Protein AF-A0A382DKL4-F1 (afdb_monomer_lite)

Foldseek 3Di:
DDPPPPPPPDDPPPPPPVVVVVVVVVVVVVVVVCVVCVVVLVVCLDPVNLVVLVVLLVVLVVVLVVLVVVLVVCVVVVPVVVNVVSVVVSVVSVVVSVVSVVSSVSSVVVNVVVPDDPVVVVLVVLLVVQLVVQLVVQLVVQLVVVVVCVVVCVCCVPPVDDDDPVNSNVVSVVVSVVCSSVCCVPPQVPDVNSCVSVDHDDPPPPD

pLDDT: mean 78.01, std 14.42, range [35.06, 93.88]

Organism: NCBI:txid408172

InterPro domains:
  IPR002656 Acyltransferase 3 domain [PF01757] (19-183)
  IPR050623 Periplasmic Glucan Succinylation Acyltransferase [PTHR36927] (21-204)

Sequence (207 aa):
MLILRAGDEAKPIWPVNIPDLMYAALFFFYGFGLWKKQDLITLITHSGSLVLLWIFSAIAYLGHLILSGISDSLKAAGNTGQFEFFNLLNNLFYGFSAALLSIALLGTFEAIMTGSNSRWQRWLADSSYWIYIMHLPVVAFFTFWLAHADRSGFLLTHTGLNWTAESKFLVSCSLTITLGLLSYRYFVRYTPIGTLLNGKREKHNDS

Structure (mmCIF, N/CA/C/O backbone):
data_AF-A0A382DKL4-F1
#
_entry.id   AF-A0A382DKL4-F1
#
loop_
_atom_site.group_PDB
_atom_site.id
_atom_site.type_symbol
_atom_site.label_atom_id
_atom_site.label_alt_id
_atom_site.label_comp_id
_atom_site.label_asym_id
_atom_site.label_entity_id
_atom_site.label_seq_id
_atom_site.pdbx_PDB_ins_code
_atom_site.Cartn_x
_atom_site.Cartn_y
_atom_site.Cartn_z
_atom_site.occupancy
_atom_site.B_iso_or_equiv
_atom_site.auth_seq_id
_atom_site.auth_comp_id
_atom_site.auth_asym_id
_atom_site.auth_atom_id
_atom_site.pdbx_PDB_model_num
ATOM 1 N N . MET A 1 1 ? 5.124 -34.156 -18.296 1.00 35.06 1 MET A N 1
ATOM 2 C CA . MET A 1 1 ? 6.348 -33.747 -17.576 1.00 35.06 1 MET A CA 1
ATOM 3 C C . MET A 1 1 ? 6.157 -32.298 -17.136 1.00 35.06 1 MET A C 1
ATOM 5 O O . MET A 1 1 ? 6.473 -31.380 -17.878 1.00 35.06 1 MET A O 1
ATOM 9 N N . LEU A 1 2 ? 5.480 -32.101 -16.000 1.00 37.84 2 LEU A N 1
ATOM 10 C CA . LEU A 1 2 ? 5.195 -30.789 -15.409 1.00 37.84 2 LEU A CA 1
ATOM 11 C C . LEU A 1 2 ? 6.463 -30.319 -14.694 1.00 37.84 2 LEU A C 1
ATOM 13 O O . LEU A 1 2 ? 6.734 -30.728 -13.569 1.00 37.84 2 LEU A O 1
ATOM 17 N N . ILE A 1 3 ? 7.269 -29.512 -15.379 1.00 37.88 3 ILE A N 1
ATOM 18 C CA . ILE A 1 3 ? 8.391 -28.811 -14.758 1.00 37.88 3 ILE A CA 1
ATOM 19 C C . ILE A 1 3 ? 7.775 -27.708 -13.893 1.00 37.88 3 ILE A C 1
ATOM 21 O O . ILE A 1 3 ? 7.399 -26.646 -14.389 1.00 37.88 3 ILE A O 1
ATOM 25 N N . LEU A 1 4 ? 7.606 -27.997 -12.601 1.00 44.19 4 LEU A N 1
ATOM 26 C CA . LEU A 1 4 ? 7.333 -27.001 -11.570 1.00 44.19 4 LEU A CA 1
ATOM 27 C C . LEU A 1 4 ? 8.544 -26.065 -11.490 1.00 44.19 4 LEU A C 1
ATOM 29 O O . LEU A 1 4 ? 9.498 -26.307 -10.756 1.00 44.19 4 LEU A O 1
ATOM 33 N N . ARG A 1 5 ? 8.497 -24.987 -12.271 1.00 42.59 5 ARG A N 1
ATOM 34 C CA . ARG A 1 5 ? 9.411 -23.838 -12.233 1.00 42.59 5 ARG A CA 1
ATOM 35 C C . ARG A 1 5 ? 9.148 -22.991 -10.977 1.00 42.59 5 ARG A C 1
ATOM 37 O O . ARG A 1 5 ? 8.813 -21.822 -11.072 1.00 42.59 5 ARG A O 1
ATOM 44 N N . ALA A 1 6 ? 9.193 -23.628 -9.811 1.00 45.84 6 ALA A N 1
ATOM 45 C CA . ALA A 1 6 ? 8.975 -23.007 -8.502 1.00 45.84 6 ALA A CA 1
ATOM 46 C C . ALA A 1 6 ? 10.094 -23.343 -7.498 1.00 45.84 6 ALA A C 1
ATOM 48 O O . ALA A 1 6 ? 10.066 -22.858 -6.372 1.00 45.84 6 ALA A O 1
ATOM 49 N N . GLY A 1 7 ? 11.074 -24.167 -7.892 1.00 43.78 7 GLY A N 1
ATOM 50 C CA . GLY A 1 7 ? 12.178 -24.579 -7.019 1.00 43.78 7 GLY A CA 1
ATOM 51 C C . GLY A 1 7 ? 13.162 -23.458 -6.675 1.00 43.78 7 GLY A C 1
ATOM 52 O O . GLY A 1 7 ? 13.799 -23.528 -5.630 1.00 43.78 7 GLY A O 1
ATOM 53 N N . ASP A 1 8 ? 13.236 -22.412 -7.503 1.00 46.56 8 ASP A N 1
ATOM 54 C CA . ASP A 1 8 ? 14.333 -21.434 -7.440 1.00 46.56 8 ASP A CA 1
ATOM 55 C C . ASP A 1 8 ? 13.936 -20.102 -6.772 1.00 46.56 8 ASP A C 1
ATOM 57 O O . ASP A 1 8 ? 14.796 -19.270 -6.494 1.00 46.56 8 ASP A O 1
ATOM 61 N N . GLU A 1 9 ? 12.644 -19.886 -6.489 1.00 53.84 9 GLU A N 1
ATOM 62 C CA . GLU A 1 9 ? 12.142 -18.632 -5.891 1.00 53.84 9 GLU A CA 1
ATOM 63 C C . GLU A 1 9 ? 11.813 -18.757 -4.396 1.00 53.84 9 GLU A C 1
ATOM 65 O O . GLU A 1 9 ? 11.735 -17.757 -3.677 1.00 53.84 9 GLU A O 1
ATOM 70 N N . ALA A 1 10 ? 11.655 -19.982 -3.891 1.00 52.28 10 ALA A N 1
ATOM 71 C CA . ALA A 1 10 ? 11.400 -20.221 -2.479 1.00 52.28 10 ALA A CA 1
ATOM 72 C C . ALA A 1 10 ? 12.728 -20.238 -1.714 1.00 52.28 10 ALA A C 1
ATOM 74 O O . ALA A 1 10 ? 13.434 -21.247 -1.690 1.00 52.28 10 ALA A O 1
ATOM 75 N N . LYS A 1 11 ? 13.075 -19.114 -1.069 1.00 60.53 11 LYS A N 1
ATOM 76 C CA . LYS A 1 11 ? 14.192 -19.080 -0.114 1.00 60.53 11 LYS A CA 1
ATOM 77 C C . LYS A 1 11 ? 14.013 -20.223 0.897 1.00 60.53 11 LYS A C 1
ATOM 79 O O . LYS A 1 11 ? 12.937 -20.330 1.491 1.00 60.53 11 LYS A O 1
ATOM 84 N N . PRO A 1 12 ? 15.032 -21.075 1.103 1.00 64.19 12 PRO A N 1
ATOM 85 C CA . PRO A 1 12 ? 14.926 -22.171 2.046 1.00 64.19 12 PRO A CA 1
ATOM 86 C C . PRO A 1 12 ? 14.663 -21.600 3.443 1.00 64.19 12 PRO A C 1
ATOM 88 O O . PRO A 1 12 ? 15.382 -20.722 3.914 1.00 64.19 12 PRO A O 1
ATOM 91 N N . ILE A 1 13 ? 13.611 -22.098 4.098 1.00 64.50 13 ILE A N 1
ATOM 92 C CA . ILE A 1 13 ? 13.204 -21.687 5.457 1.00 64.50 13 ILE A CA 1
ATOM 93 C C . ILE A 1 13 ? 14.302 -22.067 6.475 1.00 64.50 13 ILE A C 1
ATOM 95 O O . ILE A 1 13 ? 14.394 -21.504 7.564 1.00 64.50 13 ILE A O 1
ATOM 99 N N . TRP A 1 14 ? 15.159 -23.023 6.100 1.00 57.00 14 TRP A N 1
ATOM 100 C CA . TRP A 1 14 ? 16.273 -23.526 6.886 1.00 57.00 14 TRP A CA 1
ATOM 101 C C . TRP A 1 14 ? 17.537 -23.675 6.021 1.00 57.00 14 TRP A C 1
ATOM 103 O O . TRP A 1 14 ? 17.447 -24.286 4.954 1.00 57.00 14 TRP A O 1
ATOM 113 N N . PRO A 1 15 ? 18.719 -23.203 6.462 1.00 73.38 15 PRO A N 1
ATOM 114 C CA . PRO A 1 15 ? 19.010 -22.576 7.756 1.00 73.38 15 PRO A CA 1
ATOM 115 C C . PRO A 1 15 ? 18.407 -21.170 7.896 1.00 73.38 15 PRO A C 1
ATOM 117 O O . PRO A 1 15 ? 18.174 -20.492 6.899 1.00 73.38 15 PRO A O 1
ATOM 120 N N . VAL A 1 16 ? 18.155 -20.744 9.143 1.00 73.00 16 VAL A N 1
ATOM 121 C CA . VAL A 1 16 ? 17.588 -19.419 9.459 1.00 73.00 16 VAL A CA 1
ATOM 122 C C . VAL A 1 16 ? 18.386 -18.335 8.745 1.00 73.00 16 VAL A C 1
ATOM 124 O O . VAL A 1 16 ? 19.578 -18.147 8.997 1.00 73.00 16 VAL A O 1
ATOM 127 N N . ASN A 1 17 ? 17.714 -17.610 7.858 1.00 81.00 17 ASN A N 1
ATOM 128 C CA . ASN A 1 17 ? 18.320 -16.519 7.121 1.00 81.00 17 ASN A CA 1
ATOM 129 C C . ASN A 1 17 ? 18.499 -15.327 8.070 1.00 81.00 17 ASN A C 1
ATOM 131 O O . ASN A 1 17 ? 17.553 -14.590 8.340 1.00 81.00 17 ASN A O 1
ATOM 135 N N . ILE A 1 18 ? 19.709 -15.166 8.612 1.00 85.62 18 ILE A N 1
ATOM 136 C CA . ILE A 1 18 ? 20.039 -14.108 9.581 1.00 85.62 18 ILE A CA 1
ATOM 137 C C . ILE A 1 18 ? 19.590 -12.714 9.091 1.00 85.62 18 ILE A C 1
ATOM 139 O O . ILE A 1 18 ? 18.949 -12.014 9.873 1.00 85.62 18 ILE A O 1
ATOM 143 N N . PRO A 1 19 ? 19.819 -12.315 7.821 1.00 83.88 19 PRO A N 1
ATOM 144 C CA . PRO A 1 19 ? 19.275 -11.075 7.264 1.00 83.88 19 PRO A CA 1
ATOM 145 C C . PRO A 1 19 ? 17.762 -10.888 7.431 1.00 83.88 19 PRO A C 1
ATOM 147 O O . PRO A 1 19 ? 17.318 -9.787 7.740 1.00 83.88 19 PRO A O 1
ATOM 150 N N . ASP A 1 20 ? 16.974 -11.947 7.243 1.00 81.44 20 ASP A N 1
ATOM 151 C CA . ASP A 1 20 ? 15.511 -11.882 7.325 1.00 81.44 20 ASP A CA 1
ATOM 152 C C . ASP A 1 20 ? 15.045 -11.741 8.780 1.00 81.44 20 ASP A C 1
ATOM 154 O O . ASP A 1 20 ? 14.192 -10.916 9.104 1.00 81.44 20 ASP A O 1
ATOM 158 N N . LEU A 1 21 ? 15.704 -12.462 9.693 1.00 86.06 21 LEU A N 1
ATOM 159 C CA . LEU A 1 21 ? 15.491 -12.305 11.130 1.00 86.06 21 LEU A CA 1
ATOM 160 C C . LEU A 1 21 ? 15.837 -10.883 11.595 1.00 86.06 21 LEU A C 1
ATOM 162 O O . LEU A 1 21 ? 15.084 -10.279 12.356 1.00 86.06 21 LEU A O 1
ATOM 166 N N . MET A 1 22 ? 16.966 -10.336 11.135 1.00 86.94 22 MET A N 1
ATOM 167 C CA . MET A 1 22 ? 17.378 -8.968 11.455 1.00 86.94 22 MET A CA 1
ATOM 168 C C . MET A 1 22 ? 16.388 -7.941 10.906 1.00 86.94 22 MET A C 1
ATOM 170 O O . MET A 1 22 ? 16.038 -6.995 11.612 1.00 86.94 22 MET A O 1
ATOM 174 N N . TYR A 1 23 ? 15.903 -8.145 9.679 1.00 82.56 23 TYR A N 1
ATOM 175 C CA . TYR A 1 23 ? 14.862 -7.319 9.078 1.00 82.56 23 TYR A CA 1
ATOM 176 C C . TYR A 1 23 ? 13.589 -7.338 9.934 1.00 82.56 23 TYR A C 1
ATOM 178 O O . TYR A 1 23 ? 13.134 -6.281 10.364 1.00 82.56 23 TYR A O 1
ATOM 186 N N . ALA A 1 24 ? 13.070 -8.518 10.287 1.00 84.69 24 ALA A N 1
ATOM 187 C CA . ALA A 1 24 ? 11.890 -8.649 11.143 1.00 84.69 24 ALA A CA 1
ATOM 188 C C . ALA A 1 24 ? 12.091 -8.028 12.540 1.00 84.69 24 ALA A C 1
ATOM 190 O O . ALA A 1 24 ? 11.201 -7.346 13.058 1.00 84.69 24 ALA A O 1
ATOM 191 N N . ALA A 1 25 ? 13.273 -8.207 13.138 1.00 89.12 25 ALA A N 1
ATOM 192 C CA . ALA A 1 25 ? 13.616 -7.624 14.431 1.00 89.12 25 ALA A CA 1
ATOM 193 C C . ALA A 1 25 ? 13.588 -6.087 14.397 1.00 89.12 25 ALA A C 1
ATOM 195 O O . ALA A 1 25 ? 13.080 -5.473 15.335 1.00 89.12 25 ALA A O 1
ATOM 196 N N . LEU A 1 26 ? 14.067 -5.457 13.316 1.00 88.56 26 LEU A N 1
ATOM 197 C CA . LEU A 1 26 ? 14.011 -4.000 13.154 1.00 88.56 26 LEU A CA 1
ATOM 198 C C . LEU A 1 26 ? 12.571 -3.473 13.216 1.00 88.56 26 LEU A C 1
ATOM 200 O O . LEU A 1 26 ? 12.313 -2.525 13.960 1.00 88.56 26 LEU A O 1
ATOM 204 N N . PHE A 1 27 ? 11.622 -4.104 12.513 1.00 84.94 27 PHE A N 1
ATOM 205 C CA . PHE A 1 27 ? 10.207 -3.703 12.585 1.00 84.94 27 PHE A CA 1
ATOM 206 C C . PHE A 1 27 ? 9.621 -3.902 13.977 1.00 84.94 27 PHE A C 1
ATOM 208 O O . PHE A 1 27 ? 8.887 -3.040 14.462 1.00 84.94 27 PHE A O 1
ATOM 215 N N . PHE A 1 28 ? 9.963 -5.009 14.638 1.00 88.31 28 PHE A N 1
ATOM 216 C CA . PHE A 1 28 ? 9.494 -5.282 15.991 1.00 88.31 28 PHE A CA 1
ATOM 217 C C . PHE A 1 28 ? 9.970 -4.214 16.984 1.00 88.31 28 PHE A C 1
ATOM 219 O O . PHE A 1 28 ? 9.162 -3.655 17.727 1.00 88.31 28 PHE A O 1
ATOM 226 N N . PHE A 1 29 ? 11.263 -3.877 16.975 1.00 91.25 29 PHE A N 1
ATOM 227 C CA . PHE A 1 29 ? 11.808 -2.843 17.856 1.00 91.25 29 PHE A CA 1
ATOM 228 C C . PHE A 1 29 ? 11.272 -1.454 17.529 1.00 91.25 29 PHE A C 1
ATOM 230 O O . PHE A 1 29 ? 10.996 -0.682 18.448 1.00 91.25 29 PHE A O 1
ATOM 237 N N . TYR A 1 30 ? 11.086 -1.148 16.244 1.00 87.88 30 TYR A N 1
ATOM 238 C CA . TYR A 1 30 ? 10.459 0.095 15.815 1.00 87.88 30 TYR A CA 1
ATOM 239 C C . TYR A 1 30 ? 9.038 0.223 16.383 1.00 87.88 30 TYR A C 1
ATOM 241 O O . TYR A 1 30 ? 8.726 1.212 17.049 1.00 87.88 30 TYR A O 1
ATOM 249 N N . GLY A 1 31 ? 8.209 -0.813 16.221 1.00 85.81 31 GLY A N 1
ATOM 250 C CA . GLY A 1 31 ? 6.854 -0.852 16.771 1.00 85.81 31 GLY A CA 1
ATOM 251 C C . GLY A 1 31 ? 6.826 -0.783 18.301 1.00 85.81 31 GLY A C 1
ATOM 252 O O . GLY A 1 31 ? 6.054 -0.016 18.873 1.00 85.81 31 GLY A O 1
ATOM 253 N N . PHE A 1 32 ? 7.712 -1.516 18.980 1.00 87.81 32 PHE A N 1
ATOM 254 C CA . PHE A 1 32 ? 7.835 -1.477 20.440 1.00 87.81 32 PHE A CA 1
ATOM 255 C C . PHE A 1 32 ? 8.256 -0.094 20.959 1.00 87.81 32 PHE A C 1
ATOM 257 O O . PHE A 1 32 ? 7.737 0.382 21.971 1.00 87.81 32 PHE A O 1
ATOM 264 N N . GLY A 1 33 ? 9.182 0.570 20.263 1.00 88.06 33 GLY A N 1
ATOM 265 C CA . GLY A 1 33 ? 9.605 1.933 20.574 1.00 88.06 33 GLY A CA 1
ATOM 266 C C . GLY A 1 33 ? 8.465 2.939 20.428 1.00 88.06 33 GLY A C 1
ATOM 267 O O . GLY A 1 33 ? 8.295 3.794 21.298 1.00 88.06 33 GLY A O 1
ATOM 268 N N . LEU A 1 34 ? 7.658 2.792 19.374 1.00 85.44 34 LEU A N 1
ATOM 269 C CA . LEU A 1 34 ? 6.476 3.617 19.129 1.00 85.44 34 LEU A CA 1
ATOM 270 C C . LEU A 1 34 ? 5.418 3.406 20.225 1.00 85.44 34 LEU A C 1
ATOM 272 O O . LEU A 1 34 ? 4.926 4.373 20.798 1.00 85.44 34 LEU A O 1
ATOM 276 N N . TRP A 1 35 ? 5.155 2.149 20.606 1.00 84.00 35 TRP A N 1
ATOM 277 C CA . TRP A 1 35 ? 4.219 1.806 21.684 1.00 84.00 35 TRP A CA 1
ATOM 278 C C . TRP A 1 35 ? 4.633 2.379 23.046 1.00 84.00 35 TRP A C 1
ATOM 280 O O . TRP A 1 35 ? 3.790 2.872 23.793 1.00 84.00 35 TRP A O 1
ATOM 290 N N . LYS A 1 36 ? 5.935 2.364 23.366 1.00 89.19 36 LYS A N 1
ATOM 291 C CA . LYS A 1 36 ? 6.452 2.964 24.606 1.00 89.19 36 LYS A CA 1
ATOM 292 C C . LYS A 1 36 ? 6.349 4.490 24.642 1.00 89.19 36 LYS A C 1
ATOM 294 O O . LYS A 1 36 ? 6.310 5.051 25.733 1.00 89.19 36 LYS A O 1
ATOM 299 N N . LYS A 1 37 ? 6.356 5.164 23.489 1.00 87.44 37 LYS A N 1
ATOM 300 C CA . LYS A 1 37 ? 6.341 6.630 23.380 1.00 87.44 37 LYS A CA 1
ATOM 301 C C . LYS A 1 37 ? 5.064 7.115 22.698 1.00 87.44 37 LYS A C 1
ATOM 303 O O . LYS A 1 37 ? 5.106 7.644 21.590 1.00 87.44 37 LYS A O 1
ATOM 308 N N . GLN A 1 38 ? 3.941 6.990 23.399 1.00 82.44 38 GLN A N 1
ATOM 309 C CA . GLN A 1 38 ? 2.631 7.442 22.912 1.00 82.44 38 GLN A CA 1
ATOM 310 C C . GLN A 1 38 ? 2.594 8.948 22.588 1.00 82.44 38 GLN A C 1
ATOM 312 O O . GLN A 1 38 ? 1.855 9.366 21.704 1.00 82.44 38 GLN A O 1
ATOM 317 N N . ASP A 1 39 ? 3.463 9.759 23.196 1.00 84.44 39 ASP A N 1
ATOM 318 C CA . ASP A 1 39 ? 3.599 11.185 22.860 1.00 84.44 39 ASP A CA 1
ATOM 319 C C . ASP A 1 39 ? 4.094 11.433 21.422 1.00 84.44 39 ASP A C 1
ATOM 321 O O . ASP A 1 39 ? 3.765 12.442 20.803 1.00 84.44 39 ASP A O 1
ATOM 325 N N . LEU A 1 40 ? 4.885 10.518 20.847 1.00 81.38 40 LEU A N 1
ATOM 326 C CA . LEU A 1 40 ? 5.283 10.628 19.437 1.00 81.38 40 LEU A CA 1
ATOM 327 C C . LEU A 1 40 ? 4.093 10.392 18.514 1.00 81.38 40 LEU A C 1
ATOM 329 O O . LEU A 1 40 ? 4.006 10.981 17.441 1.00 81.38 40 LEU A O 1
ATOM 333 N N . ILE A 1 41 ? 3.177 9.536 18.945 1.00 81.38 41 ILE A N 1
ATOM 334 C CA . ILE A 1 41 ? 1.985 9.199 18.193 1.00 81.38 41 ILE A CA 1
ATOM 335 C C . ILE A 1 41 ? 1.027 10.396 18.157 1.00 81.38 41 ILE A C 1
ATOM 337 O O . ILE A 1 41 ? 0.522 10.763 17.093 1.00 81.38 41 ILE A O 1
ATOM 341 N N . THR A 1 42 ? 0.852 11.087 19.287 1.00 81.44 42 THR A N 1
ATOM 342 C CA . THR A 1 42 ? 0.056 12.322 19.339 1.00 81.44 42 THR A CA 1
ATOM 343 C C . THR A 1 42 ? 0.688 13.445 18.510 1.00 81.44 42 THR A C 1
ATOM 345 O O . THR A 1 42 ? -0.036 14.182 17.838 1.00 81.44 42 THR A O 1
ATOM 348 N N . LEU A 1 43 ? 2.026 13.533 18.467 1.00 83.00 43 LEU A N 1
ATOM 349 C CA . LEU A 1 43 ? 2.751 14.457 17.588 1.00 83.00 43 LEU A CA 1
ATOM 350 C C . LEU A 1 43 ? 2.510 14.152 16.104 1.00 83.00 43 LEU A C 1
ATOM 352 O O . LEU A 1 43 ? 2.202 15.065 15.340 1.00 83.00 43 LEU A O 1
ATOM 356 N N . ILE A 1 44 ? 2.633 12.882 15.702 1.00 83.12 44 ILE A N 1
ATOM 357 C CA . ILE A 1 44 ? 2.391 12.437 14.322 1.00 83.12 44 ILE A CA 1
ATOM 358 C C . ILE A 1 44 ? 0.940 12.716 13.923 1.00 83.12 44 ILE A C 1
ATOM 360 O O . ILE A 1 44 ? 0.698 13.126 12.799 1.00 83.12 44 ILE A O 1
ATOM 364 N N . THR A 1 45 ? -0.010 12.558 14.844 1.00 84.62 45 THR A N 1
ATOM 365 C CA . THR A 1 45 ? -1.449 12.785 14.624 1.00 84.62 45 THR A CA 1
ATOM 366 C C . THR A 1 45 ? -1.805 14.271 14.456 1.00 84.62 45 THR A C 1
ATOM 368 O O . THR A 1 45 ? -2.879 14.613 13.954 1.00 84.62 45 THR A O 1
ATOM 371 N N . HIS A 1 46 ? -0.913 15.189 14.841 1.00 88.06 46 HIS A N 1
ATOM 372 C CA . HIS A 1 46 ? -1.148 16.620 14.697 1.00 88.06 46 HIS A CA 1
ATOM 373 C C . HIS A 1 46 ? -1.225 17.031 13.218 1.00 88.06 46 HIS A C 1
ATOM 375 O O . HIS A 1 46 ? -0.336 16.719 12.425 1.00 88.06 46 HIS A O 1
ATOM 381 N N . SER A 1 47 ? -2.250 17.811 12.851 1.00 83.25 47 SER A N 1
ATOM 382 C CA . SER A 1 47 ? -2.540 18.156 11.450 1.00 83.25 47 SER A CA 1
ATOM 383 C C . SER A 1 47 ? -1.343 18.759 10.701 1.00 83.25 47 SER A C 1
ATOM 385 O O . SER A 1 47 ? -1.153 18.456 9.527 1.00 83.25 47 SER A O 1
ATOM 387 N N . GLY A 1 48 ? -0.519 19.584 11.359 1.00 86.50 48 GLY A N 1
ATOM 388 C CA . GLY A 1 48 ? 0.688 20.151 10.745 1.00 86.50 48 GLY A CA 1
ATOM 389 C C . GLY A 1 48 ? 1.783 19.113 10.469 1.00 86.50 48 GLY A C 1
ATOM 390 O O . GLY A 1 48 ? 2.404 19.143 9.408 1.00 86.50 48 GLY A O 1
ATOM 391 N N . SER A 1 49 ? 1.986 18.159 11.385 1.00 86.56 49 SER A N 1
ATOM 392 C CA . SER A 1 49 ? 2.969 17.081 11.216 1.00 86.56 49 SER A CA 1
ATOM 393 C C . SER A 1 49 ? 2.548 16.119 10.105 1.00 86.56 49 SER A C 1
ATOM 395 O O . SER A 1 49 ? 3.365 15.783 9.252 1.00 86.56 49 SER A O 1
ATOM 397 N N . LEU A 1 50 ? 1.259 15.762 10.040 1.00 88.62 50 LEU A N 1
ATOM 398 C CA . LEU A 1 50 ? 0.714 14.914 8.975 1.00 88.62 50 LEU A CA 1
ATOM 399 C C . LEU A 1 50 ? 0.926 15.520 7.590 1.00 88.62 50 LEU A C 1
ATOM 401 O O . LEU A 1 50 ? 1.395 14.831 6.687 1.00 88.62 50 LEU A O 1
ATOM 405 N N . VAL A 1 51 ? 0.601 16.805 7.415 1.00 90.38 51 VAL A N 1
ATOM 406 C CA . VAL A 1 51 ? 0.777 17.484 6.124 1.00 90.38 51 VAL A CA 1
ATOM 407 C C . VAL A 1 51 ? 2.250 17.488 5.719 1.00 90.38 51 VAL A C 1
ATOM 409 O O . VAL A 1 51 ? 2.564 17.159 4.578 1.00 90.38 51 VAL A O 1
ATOM 412 N N . LEU A 1 52 ? 3.161 17.779 6.654 1.00 91.69 52 LEU A N 1
ATOM 413 C CA . LEU A 1 52 ? 4.597 17.709 6.386 1.00 91.69 52 LEU A CA 1
ATOM 414 C C . LEU A 1 52 ? 5.037 16.290 6.009 1.00 91.69 52 LEU A C 1
ATOM 416 O O . LEU A 1 52 ? 5.741 16.134 5.018 1.00 91.69 52 LEU A O 1
ATOM 420 N N . LEU A 1 53 ? 4.598 15.258 6.734 1.00 91.81 53 LEU A N 1
ATOM 421 C CA . LEU A 1 53 ? 4.926 13.861 6.429 1.00 91.81 53 LEU A CA 1
ATOM 422 C C . LEU A 1 53 ? 4.465 13.452 5.025 1.00 91.81 53 LEU A C 1
ATOM 424 O O . LEU A 1 53 ? 5.240 12.845 4.288 1.00 91.81 53 LEU A O 1
ATOM 428 N N . TRP A 1 54 ? 3.250 13.834 4.623 1.00 92.81 54 TRP A N 1
ATOM 429 C CA . TRP A 1 54 ? 2.748 13.589 3.268 1.00 92.81 54 TRP A CA 1
ATOM 430 C C . TRP A 1 54 ? 3.554 14.332 2.204 1.00 92.81 54 TRP A C 1
ATOM 432 O O . TRP A 1 54 ? 3.904 13.738 1.186 1.00 92.81 54 TRP A O 1
ATOM 442 N N . ILE A 1 55 ? 3.894 15.602 2.443 1.00 93.31 55 ILE A N 1
ATOM 443 C CA . ILE A 1 55 ? 4.715 16.396 1.521 1.00 93.31 55 ILE A CA 1
ATOM 444 C C . ILE A 1 55 ? 6.109 15.777 1.377 1.00 93.31 55 ILE A C 1
ATOM 446 O O . ILE A 1 55 ? 6.555 15.533 0.259 1.00 93.31 55 ILE A O 1
ATOM 450 N N . PHE A 1 56 ? 6.789 15.470 2.484 1.00 93.25 56 PHE A N 1
ATOM 451 C CA . PHE A 1 56 ? 8.118 14.857 2.454 1.00 93.25 56 PHE A CA 1
ATOM 452 C C . PHE A 1 56 ? 8.094 13.473 1.809 1.00 93.25 56 PHE A C 1
ATOM 454 O O . PHE A 1 56 ? 8.973 13.166 1.006 1.00 93.25 56 PHE A O 1
ATOM 461 N N . SER A 1 57 ? 7.076 12.661 2.101 1.00 93.00 57 SER A N 1
ATOM 462 C CA . SER A 1 57 ? 6.892 11.367 1.447 1.00 93.00 57 SER A CA 1
ATOM 463 C C . SER A 1 57 ? 6.686 11.521 -0.060 1.00 93.00 57 SER A C 1
ATOM 465 O O . SER A 1 57 ? 7.281 10.769 -0.826 1.00 93.00 57 SER A O 1
ATOM 467 N N . ALA A 1 58 ? 5.877 12.488 -0.501 1.00 92.50 58 ALA A N 1
ATOM 468 C CA . ALA A 1 58 ? 5.641 12.741 -1.919 1.00 92.50 58 ALA A CA 1
ATOM 469 C C . ALA A 1 58 ? 6.912 13.233 -2.627 1.00 92.50 58 ALA A C 1
ATOM 471 O O . ALA A 1 58 ? 7.226 12.764 -3.718 1.00 92.50 58 ALA A O 1
ATOM 472 N N . ILE A 1 59 ? 7.679 14.125 -1.993 1.00 93.88 59 ILE A N 1
ATOM 473 C CA . ILE A 1 59 ? 8.966 14.604 -2.515 1.00 93.88 59 ILE A CA 1
ATOM 474 C C . ILE A 1 59 ? 9.965 13.447 -2.635 1.00 93.88 59 ILE A C 1
ATOM 476 O O . ILE A 1 59 ? 10.608 13.307 -3.673 1.00 93.88 59 ILE A O 1
ATOM 480 N N . ALA A 1 60 ? 10.080 12.598 -1.610 1.00 92.44 60 ALA A N 1
ATOM 481 C CA . ALA A 1 60 ? 10.966 11.436 -1.638 1.00 92.44 60 ALA A CA 1
ATOM 482 C C . ALA A 1 60 ? 10.568 10.442 -2.743 1.00 92.44 60 ALA A C 1
ATOM 484 O O . ALA A 1 60 ? 11.435 9.949 -3.466 1.00 92.44 60 ALA A O 1
ATOM 485 N N . TYR A 1 61 ? 9.265 10.209 -2.927 1.00 92.38 61 TYR A N 1
ATOM 486 C CA . TYR A 1 61 ? 8.743 9.352 -3.990 1.00 92.38 61 TYR A CA 1
ATOM 487 C C . TYR A 1 61 ? 9.015 9.919 -5.390 1.00 92.38 61 TYR A C 1
ATOM 489 O O . TYR A 1 61 ? 9.470 9.201 -6.277 1.00 92.38 61 TYR A O 1
ATOM 497 N N . LEU A 1 62 ? 8.801 11.223 -5.594 1.00 92.62 62 LEU A N 1
ATOM 498 C CA . LEU A 1 62 ? 9.148 11.894 -6.850 1.00 92.62 62 LEU A CA 1
ATOM 499 C C . LEU A 1 62 ? 10.656 11.832 -7.121 1.00 92.62 62 LEU A C 1
ATOM 501 O O . LEU A 1 62 ? 11.064 11.589 -8.255 1.00 92.62 62 LEU A O 1
ATOM 505 N N . GLY A 1 63 ? 11.478 11.990 -6.079 1.00 90.88 63 GLY A N 1
ATOM 506 C CA . GLY A 1 63 ? 12.925 11.800 -6.155 1.00 90.88 63 GLY A CA 1
ATOM 507 C C . GLY A 1 63 ? 13.293 10.398 -6.640 1.00 90.88 63 GLY A C 1
ATOM 508 O O . GLY A 1 63 ? 14.084 10.268 -7.571 1.00 90.88 63 GLY A O 1
ATOM 509 N N . HIS A 1 64 ? 12.662 9.361 -6.082 1.00 91.00 64 HIS A N 1
ATOM 510 C CA . HIS A 1 64 ? 12.814 7.981 -6.547 1.00 91.00 64 HIS A CA 1
ATOM 511 C C . HIS A 1 64 ? 12.418 7.814 -8.024 1.00 91.00 64 HIS A C 1
ATOM 513 O O . HIS A 1 64 ? 13.178 7.229 -8.788 1.00 91.00 64 HIS A O 1
ATOM 519 N N . LEU A 1 65 ? 11.287 8.372 -8.471 1.00 89.25 65 LEU A N 1
ATOM 520 C CA . LEU A 1 65 ? 10.859 8.262 -9.874 1.00 89.25 65 LEU A CA 1
ATOM 521 C C . LEU A 1 65 ? 11.858 8.892 -10.854 1.00 89.25 65 LEU A C 1
ATOM 523 O O . LEU A 1 65 ? 12.188 8.288 -11.876 1.00 89.25 65 LEU A O 1
ATOM 527 N N . ILE A 1 66 ? 12.363 10.087 -10.535 1.00 91.31 66 ILE A N 1
ATOM 528 C CA . ILE A 1 66 ? 13.362 10.777 -11.363 1.00 91.31 66 ILE A CA 1
ATOM 529 C C . ILE A 1 66 ? 14.649 9.953 -11.421 1.00 91.31 66 ILE A C 1
ATOM 531 O O . ILE A 1 66 ? 15.219 9.746 -12.492 1.00 91.31 66 ILE A O 1
ATOM 535 N N . LEU A 1 67 ? 15.100 9.463 -10.269 1.00 90.06 67 LEU A N 1
ATOM 536 C CA . LEU A 1 67 ? 16.365 8.758 -10.153 1.00 90.06 67 LEU A CA 1
ATOM 537 C C . LEU A 1 67 ? 16.322 7.370 -10.798 1.00 90.06 67 LEU A C 1
ATOM 539 O O . LEU A 1 67 ? 17.288 6.971 -11.446 1.00 90.06 67 LEU A O 1
ATOM 543 N N . SER A 1 68 ? 15.178 6.691 -10.701 1.00 88.69 68 SER A N 1
ATOM 544 C CA . SER A 1 68 ? 14.882 5.459 -11.428 1.00 88.69 68 SER A CA 1
ATOM 545 C C . SER A 1 68 ? 14.992 5.680 -12.941 1.00 88.69 68 SER A C 1
ATOM 547 O O . SER A 1 68 ? 15.774 4.999 -13.604 1.00 88.69 68 SER A O 1
ATOM 549 N N . GLY A 1 69 ? 14.341 6.723 -13.476 1.00 87.69 69 GLY A N 1
ATOM 550 C CA . GLY A 1 69 ? 14.419 7.056 -14.904 1.00 87.69 69 GLY A CA 1
ATOM 551 C C . GLY A 1 69 ? 15.840 7.384 -15.384 1.00 87.69 69 GLY A C 1
ATOM 552 O O . GLY A 1 69 ? 16.252 6.952 -16.463 1.00 87.69 69 GLY A O 1
ATOM 553 N N . ILE A 1 70 ? 16.630 8.090 -14.567 1.00 87.19 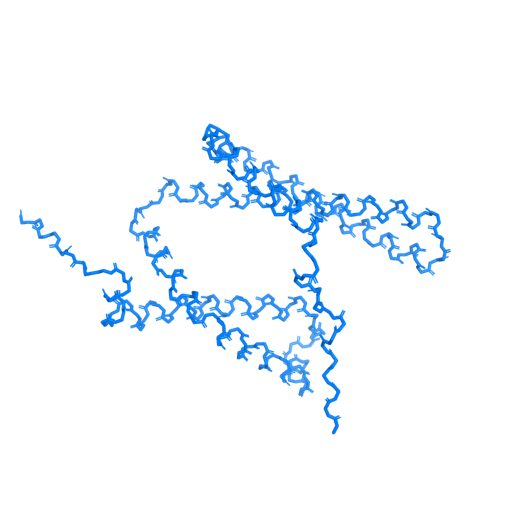70 ILE A N 1
ATOM 554 C CA . ILE A 1 70 ? 18.047 8.349 -14.863 1.00 87.19 70 ILE A CA 1
ATOM 555 C C . ILE A 1 70 ? 18.846 7.040 -14.849 1.00 87.19 70 ILE A C 1
ATOM 557 O O . ILE A 1 70 ? 19.633 6.798 -15.765 1.00 87.19 70 ILE A O 1
ATOM 561 N N . SER A 1 71 ? 18.635 6.177 -13.853 1.00 86.75 71 SER A N 1
ATOM 562 C CA . SER A 1 71 ? 19.349 4.901 -13.743 1.00 86.75 71 SER A CA 1
ATOM 563 C C . SER A 1 71 ? 19.094 3.984 -14.946 1.00 86.75 71 SER A C 1
ATOM 565 O O . SER A 1 71 ? 20.041 3.397 -15.474 1.00 86.75 71 SER A O 1
ATOM 567 N N . ASP A 1 72 ? 17.863 3.951 -15.462 1.00 86.19 72 ASP A N 1
ATOM 568 C CA . ASP A 1 72 ? 17.513 3.195 -16.667 1.00 86.19 72 ASP A CA 1
ATOM 569 C C . ASP A 1 72 ? 18.203 3.757 -17.917 1.00 86.19 72 ASP A C 1
ATOM 571 O O . ASP A 1 72 ? 18.743 3.001 -18.730 1.00 86.19 72 ASP A O 1
ATOM 575 N N . SER A 1 73 ? 18.267 5.087 -18.046 1.00 86.50 73 SER A N 1
ATOM 576 C CA . SER A 1 73 ? 18.973 5.737 -19.158 1.00 86.50 73 SER A CA 1
ATOM 577 C C . SER A 1 73 ? 20.486 5.467 -19.138 1.00 86.50 73 SER A C 1
ATOM 579 O O . SER A 1 73 ? 21.086 5.200 -20.181 1.00 86.50 73 SER A O 1
ATOM 581 N N . LEU A 1 74 ? 21.105 5.453 -17.952 1.00 86.06 74 LEU A N 1
ATOM 582 C CA . LEU A 1 74 ? 22.532 5.162 -17.772 1.00 86.06 74 LEU A CA 1
ATOM 583 C C . LEU A 1 74 ? 22.858 3.696 -18.064 1.00 86.06 74 LEU A C 1
ATOM 585 O O . LEU A 1 74 ? 23.890 3.400 -18.672 1.00 86.06 74 LEU A O 1
ATOM 589 N N . LYS A 1 75 ? 21.957 2.785 -17.680 1.00 85.44 75 LYS A N 1
ATOM 590 C CA . LYS A 1 75 ? 22.051 1.363 -18.017 1.00 85.44 75 LYS A CA 1
ATOM 591 C C . LYS A 1 75 ? 21.993 1.148 -19.529 1.00 85.44 75 LYS A C 1
ATOM 593 O O . LYS A 1 75 ? 22.790 0.377 -20.057 1.00 85.44 75 LYS A O 1
ATOM 598 N N . ALA A 1 76 ? 21.104 1.858 -20.228 1.00 86.44 76 ALA A N 1
ATOM 599 C CA . ALA A 1 76 ? 21.013 1.810 -21.688 1.00 86.44 76 ALA A CA 1
ATOM 600 C C . ALA A 1 76 ? 22.266 2.381 -22.381 1.00 86.44 76 ALA A C 1
ATOM 602 O O . ALA A 1 76 ? 22.668 1.881 -23.428 1.00 86.44 76 ALA A O 1
ATOM 603 N N . ALA A 1 77 ? 22.910 3.386 -21.781 1.00 86.12 77 ALA A N 1
ATOM 604 C CA . ALA A 1 77 ? 24.142 3.995 -22.286 1.00 86.12 77 ALA A CA 1
ATOM 605 C C . ALA A 1 77 ? 25.427 3.195 -21.971 1.00 86.12 77 ALA A C 1
ATOM 607 O O . ALA A 1 77 ? 26.503 3.571 -22.431 1.00 86.12 77 ALA A O 1
ATOM 608 N N . GLY A 1 78 ? 25.348 2.114 -21.184 1.00 84.69 78 GLY A N 1
ATOM 609 C CA . GLY A 1 78 ? 26.498 1.266 -20.846 1.00 84.69 78 GLY A CA 1
ATOM 610 C C . GLY A 1 78 ? 27.497 1.879 -19.853 1.00 84.69 78 GLY A C 1
ATOM 611 O O . GLY A 1 78 ? 28.618 1.388 -19.736 1.00 84.69 78 GLY A O 1
ATOM 612 N N . ASN A 1 79 ? 27.121 2.938 -19.125 1.00 82.50 79 ASN A N 1
ATOM 613 C CA . ASN A 1 79 ? 28.002 3.610 -18.164 1.00 82.50 79 ASN A CA 1
ATOM 614 C C . ASN A 1 79 ? 27.890 2.984 -16.762 1.00 82.50 79 ASN A C 1
ATOM 616 O O . ASN A 1 79 ? 27.095 3.420 -15.927 1.00 82.50 79 ASN A O 1
ATOM 620 N N . THR A 1 80 ? 28.694 1.951 -16.503 1.00 80.50 80 THR A N 1
ATOM 621 C CA . THR A 1 80 ? 28.615 1.122 -15.286 1.00 80.50 80 THR A CA 1
ATOM 622 C C . THR A 1 80 ? 28.927 1.881 -13.993 1.00 80.50 80 THR A C 1
ATOM 624 O O . THR A 1 80 ? 28.219 1.707 -13.005 1.00 80.50 80 THR A O 1
ATOM 627 N N . GLY A 1 81 ? 29.929 2.766 -13.994 1.00 81.19 81 GLY A N 1
ATOM 628 C CA . GLY A 1 81 ? 30.349 3.482 -12.783 1.00 81.19 81 GLY A CA 1
ATOM 629 C C . GLY A 1 81 ? 29.314 4.491 -12.275 1.00 81.19 81 GLY A C 1
ATOM 630 O O . GLY A 1 81 ? 29.042 4.561 -11.079 1.00 81.19 81 GLY A O 1
ATOM 631 N N . GLN A 1 82 ? 28.688 5.254 -13.179 1.00 82.19 82 GLN A N 1
ATOM 632 C CA . GLN A 1 82 ? 27.611 6.174 -12.794 1.00 82.19 82 GLN A CA 1
ATOM 633 C C . GLN A 1 82 ? 26.324 5.414 -12.458 1.00 82.19 82 GLN A C 1
ATOM 635 O O . GLN A 1 82 ? 25.627 5.786 -11.517 1.00 82.19 82 GLN A O 1
ATOM 640 N N . PHE A 1 83 ? 26.030 4.322 -13.168 1.00 88.19 83 PHE A N 1
ATOM 641 C CA . PHE A 1 83 ? 24.855 3.498 -12.896 1.00 88.19 83 PHE A CA 1
ATOM 642 C C . PHE A 1 83 ? 24.809 2.997 -11.444 1.00 88.19 83 PHE A C 1
ATOM 644 O O . PHE A 1 83 ? 23.779 3.150 -10.789 1.00 88.19 83 PHE A O 1
ATOM 651 N N . GLU A 1 84 ? 25.910 2.454 -10.913 1.00 86.31 84 GLU A N 1
ATOM 652 C CA . GLU A 1 84 ? 25.944 1.934 -9.537 1.00 86.31 84 GLU A CA 1
ATOM 653 C C . GLU A 1 84 ? 25.672 3.020 -8.489 1.00 86.31 84 GLU A C 1
ATOM 655 O O . GLU A 1 84 ? 24.881 2.806 -7.568 1.00 86.31 84 GLU A O 1
ATOM 660 N N . PHE A 1 85 ? 26.266 4.206 -8.657 1.00 88.62 85 PHE A N 1
ATOM 661 C CA . PHE A 1 85 ? 26.051 5.337 -7.754 1.00 88.62 85 PHE A CA 1
ATOM 662 C C . PHE A 1 85 ? 24.589 5.808 -7.759 1.00 88.62 85 PHE A C 1
ATOM 664 O O . PHE A 1 85 ? 23.971 5.953 -6.701 1.00 88.62 85 PHE A O 1
ATOM 671 N N . PHE A 1 86 ? 24.012 6.002 -8.949 1.00 88.50 86 PHE A N 1
ATOM 672 C CA . PHE A 1 86 ? 22.617 6.419 -9.103 1.00 88.50 86 PHE A CA 1
ATOM 673 C C . PHE A 1 86 ? 21.640 5.354 -8.589 1.00 88.50 86 PHE A C 1
ATOM 675 O O . PHE A 1 86 ? 20.642 5.696 -7.956 1.00 88.50 86 PHE A O 1
ATOM 682 N N . ASN A 1 87 ? 21.948 4.071 -8.782 1.00 88.38 87 ASN A N 1
ATOM 683 C CA . ASN A 1 87 ? 21.140 2.965 -8.277 1.00 88.38 87 ASN A CA 1
ATOM 684 C C . ASN A 1 87 ? 21.173 2.870 -6.740 1.00 88.38 87 ASN A C 1
ATOM 686 O O . ASN A 1 87 ? 20.138 2.663 -6.106 1.00 88.38 87 ASN A O 1
ATOM 690 N N . LEU A 1 88 ? 22.337 3.070 -6.113 1.00 90.00 88 LEU A N 1
ATOM 691 C CA . LEU A 1 88 ? 22.442 3.126 -4.652 1.00 90.00 88 LEU A CA 1
ATOM 692 C C . LEU A 1 88 ? 21.593 4.267 -4.086 1.00 90.00 88 LEU A C 1
ATOM 694 O O . LEU A 1 88 ? 20.814 4.059 -3.154 1.00 90.00 88 LEU A O 1
ATOM 698 N N . LEU A 1 89 ? 21.698 5.455 -4.681 1.00 91.19 89 LEU A N 1
ATOM 699 C CA . LEU A 1 89 ? 20.913 6.611 -4.265 1.00 91.19 89 LEU A CA 1
ATOM 700 C C . LEU A 1 89 ? 19.405 6.371 -4.486 1.00 91.19 89 LEU A C 1
ATOM 702 O O . LEU A 1 89 ? 18.597 6.724 -3.627 1.00 91.19 89 LEU A O 1
ATOM 706 N N . ASN A 1 90 ? 19.027 5.681 -5.567 1.00 91.38 90 ASN A N 1
ATOM 707 C CA . ASN A 1 90 ? 17.644 5.299 -5.860 1.00 91.38 90 ASN A CA 1
ATOM 708 C C . ASN A 1 90 ? 17.050 4.391 -4.783 1.00 91.38 90 ASN A C 1
ATOM 710 O O . ASN A 1 90 ? 15.947 4.645 -4.301 1.00 91.38 90 ASN A O 1
ATOM 714 N N . ASN A 1 91 ? 17.808 3.386 -4.346 1.00 89.94 91 ASN A N 1
ATOM 715 C CA . ASN A 1 91 ? 17.378 2.471 -3.291 1.00 89.94 91 ASN A CA 1
ATOM 716 C C . ASN A 1 91 ? 17.206 3.176 -1.936 1.00 89.94 91 ASN A C 1
ATOM 718 O O . ASN A 1 91 ? 16.275 2.861 -1.193 1.00 89.94 91 ASN A O 1
ATOM 722 N N . LEU A 1 92 ? 18.059 4.158 -1.622 1.00 90.81 92 LEU A N 1
ATOM 723 C CA . LEU A 1 92 ? 17.920 4.964 -0.404 1.00 90.81 92 LEU A CA 1
ATOM 724 C C . LEU A 1 92 ? 16.649 5.821 -0.433 1.00 90.81 92 LEU A C 1
ATOM 726 O O . LEU A 1 92 ? 15.891 5.818 0.537 1.00 90.81 92 LEU A O 1
ATOM 730 N N . PHE A 1 93 ? 16.389 6.515 -1.546 1.00 90.56 93 PHE A N 1
ATOM 731 C CA . PHE A 1 93 ? 15.170 7.313 -1.715 1.00 90.56 93 PHE A CA 1
ATOM 732 C C . PHE A 1 93 ? 13.910 6.447 -1.685 1.00 90.56 93 PHE A C 1
ATOM 734 O O . PHE A 1 93 ? 12.928 6.829 -1.050 1.00 90.56 93 PHE A O 1
ATOM 741 N N . TYR A 1 94 ? 13.955 5.261 -2.296 1.00 89.25 94 TYR A N 1
ATOM 742 C CA . TYR A 1 94 ? 12.865 4.291 -2.247 1.00 89.25 94 TYR A CA 1
ATOM 743 C C . TYR A 1 94 ? 12.548 3.860 -0.810 1.00 89.25 94 TYR A C 1
ATOM 745 O O . TYR A 1 94 ? 11.409 3.990 -0.358 1.00 89.25 94 TYR A O 1
ATOM 753 N N . GLY A 1 95 ? 13.561 3.414 -0.058 1.00 89.75 95 GLY A N 1
ATOM 754 C CA . GLY A 1 95 ? 13.387 2.988 1.332 1.00 89.75 95 GLY A CA 1
ATOM 755 C C . GLY A 1 95 ? 12.902 4.121 2.239 1.00 89.75 95 GLY A C 1
ATOM 756 O O . GLY A 1 95 ? 11.990 3.927 3.044 1.00 89.75 95 GLY A O 1
ATOM 757 N N . PHE A 1 96 ? 13.458 5.324 2.073 1.00 90.94 96 PHE A N 1
ATOM 758 C CA . PHE A 1 96 ? 13.053 6.500 2.841 1.00 90.94 96 PHE A CA 1
ATOM 759 C C . PHE A 1 96 ? 11.613 6.925 2.530 1.00 90.94 96 PHE A C 1
ATOM 761 O O . PHE A 1 96 ? 10.831 7.176 3.447 1.00 90.94 96 PHE A O 1
ATOM 768 N N . SER A 1 97 ? 11.235 6.933 1.249 1.00 92.69 97 SER A N 1
ATOM 769 C CA . SER A 1 97 ? 9.862 7.193 0.819 1.00 92.69 97 SER A CA 1
ATOM 770 C C . SER A 1 97 ? 8.891 6.173 1.408 1.00 92.69 97 SER A C 1
ATOM 772 O O . SER A 1 97 ? 7.849 6.560 1.928 1.00 92.69 97 SER A O 1
ATOM 774 N N . ALA A 1 98 ? 9.222 4.880 1.361 1.00 89.69 98 ALA A N 1
ATOM 775 C CA . ALA A 1 98 ? 8.371 3.825 1.905 1.00 89.69 98 ALA A CA 1
ATOM 776 C C . ALA A 1 98 ? 8.180 3.962 3.426 1.00 89.69 98 ALA A C 1
ATOM 778 O O . ALA A 1 98 ? 7.063 3.811 3.928 1.00 89.69 98 ALA A O 1
ATOM 779 N N . ALA A 1 99 ? 9.245 4.299 4.161 1.00 90.50 99 ALA A N 1
ATOM 780 C CA . ALA A 1 99 ? 9.181 4.529 5.602 1.00 90.50 99 ALA A CA 1
ATOM 781 C C . ALA A 1 99 ? 8.314 5.750 5.950 1.00 90.50 99 ALA A C 1
ATOM 783 O O . ALA A 1 99 ? 7.408 5.641 6.777 1.00 90.50 99 ALA A O 1
ATOM 784 N N . LEU A 1 100 ? 8.538 6.894 5.290 1.00 90.75 100 LEU A N 1
ATOM 785 C CA . LEU A 1 100 ? 7.745 8.107 5.511 1.00 90.75 100 LEU A CA 1
ATOM 786 C C . LEU A 1 100 ? 6.272 7.902 5.164 1.00 90.75 100 LEU A C 1
ATOM 788 O O . LEU A 1 100 ? 5.409 8.301 5.943 1.00 90.75 100 LEU A O 1
ATOM 792 N N . LEU A 1 101 ? 5.986 7.243 4.039 1.00 92.38 101 LEU A N 1
ATOM 793 C CA . LEU A 1 101 ? 4.621 6.935 3.624 1.00 92.38 101 LEU A CA 1
ATOM 794 C C . LEU A 1 101 ? 3.917 6.054 4.660 1.00 92.38 101 LEU A C 1
ATOM 796 O O . LEU A 1 101 ? 2.769 6.310 5.008 1.00 92.38 101 LEU A O 1
ATOM 800 N N . SER A 1 102 ? 4.617 5.048 5.192 1.00 90.88 102 SER A N 1
ATOM 801 C CA . SER A 1 102 ? 4.075 4.157 6.223 1.00 90.88 102 SER A CA 1
ATOM 802 C C . SER A 1 102 ? 3.715 4.921 7.500 1.00 90.88 102 SER A C 1
ATOM 804 O O . SER A 1 102 ? 2.635 4.720 8.051 1.00 90.88 102 SER A O 1
ATOM 806 N N . ILE A 1 103 ? 4.578 5.843 7.944 1.00 89.38 103 ILE A N 1
ATOM 807 C CA . ILE A 1 103 ? 4.323 6.690 9.121 1.00 89.38 103 ILE A CA 1
ATOM 808 C C . ILE A 1 103 ? 3.180 7.674 8.849 1.00 89.38 103 ILE A C 1
ATOM 810 O O . ILE A 1 103 ? 2.323 7.866 9.709 1.00 89.38 103 ILE A O 1
ATOM 814 N N . ALA A 1 104 ? 3.131 8.268 7.655 1.00 91.44 104 ALA A N 1
ATOM 815 C CA . ALA A 1 104 ? 2.060 9.175 7.253 1.00 91.44 104 ALA A CA 1
ATOM 816 C C . ALA A 1 104 ? 0.696 8.467 7.244 1.00 91.44 104 ALA A C 1
ATOM 818 O O . ALA A 1 104 ? -0.278 9.017 7.752 1.00 91.44 104 ALA A O 1
ATOM 819 N N . LEU A 1 105 ? 0.634 7.239 6.716 1.00 90.81 105 LEU A N 1
ATOM 820 C CA . LEU A 1 105 ? -0.570 6.403 6.713 1.00 90.81 105 LEU A CA 1
ATOM 821 C C . LEU A 1 105 ? -0.986 5.973 8.122 1.00 90.81 105 LEU A C 1
ATOM 823 O O . LEU A 1 105 ? -2.173 5.992 8.442 1.00 90.81 105 LEU A O 1
ATOM 827 N N . LEU A 1 106 ? -0.024 5.604 8.972 1.00 89.62 106 LEU A N 1
ATOM 828 C CA . LEU A 1 106 ? -0.296 5.273 10.370 1.00 89.62 106 LEU A CA 1
ATOM 829 C C . LEU A 1 106 ? -0.894 6.483 11.103 1.00 89.62 106 LEU A C 1
ATOM 831 O O . LEU A 1 106 ? -1.932 6.369 11.751 1.00 89.62 106 LEU A O 1
ATOM 835 N N . GLY A 1 107 ? -0.279 7.654 10.928 1.00 89.19 107 GLY A N 1
ATOM 836 C CA . GLY A 1 107 ? -0.730 8.907 11.521 1.00 89.19 107 GLY A CA 1
ATOM 837 C C . GLY A 1 107 ? -2.114 9.347 11.050 1.00 89.19 107 GLY A C 1
ATOM 838 O O . GLY A 1 107 ? -2.938 9.757 11.864 1.00 89.19 107 GLY A O 1
ATOM 839 N N . THR A 1 108 ? -2.409 9.249 9.750 1.00 88.62 108 THR A N 1
ATOM 840 C CA . THR A 1 108 ? -3.748 9.586 9.241 1.00 88.62 108 THR A CA 1
ATOM 841 C C . THR A 1 108 ? -4.802 8.609 9.732 1.00 88.62 108 THR A C 1
ATOM 843 O O . THR A 1 108 ? -5.895 9.039 10.099 1.00 88.62 108 THR A O 1
ATOM 846 N N . PHE A 1 109 ? -4.487 7.312 9.773 1.00 87.12 109 PHE A N 1
ATOM 847 C CA . PHE A 1 109 ? -5.394 6.306 10.310 1.00 87.12 109 PHE A CA 1
ATOM 848 C C . PHE A 1 109 ? -5.747 6.611 11.765 1.00 87.12 109 PHE A C 1
ATOM 850 O O . PHE A 1 109 ? -6.922 6.616 12.127 1.00 87.12 109 PHE A O 1
ATOM 857 N N . GLU A 1 110 ? -4.750 6.938 12.581 1.00 86.50 110 GLU A N 1
ATOM 858 C CA . GLU A 1 110 ? -4.963 7.279 13.980 1.00 86.50 110 GLU A CA 1
ATOM 859 C C . GLU A 1 110 ? -5.705 8.602 14.177 1.00 86.50 110 GLU A C 1
ATOM 861 O O . GLU A 1 110 ? -6.610 8.670 15.009 1.00 86.50 110 GLU A O 1
ATOM 866 N N . ALA A 1 111 ? -5.421 9.624 13.366 1.00 85.25 111 ALA A N 1
ATOM 867 C CA . ALA A 1 111 ? -6.172 10.879 13.377 1.00 85.25 111 ALA A CA 1
ATOM 868 C C . ALA A 1 111 ? -7.661 10.663 13.070 1.00 85.25 111 ALA A C 1
ATOM 870 O O . ALA A 1 111 ? -8.529 11.203 13.759 1.00 85.25 111 ALA A O 1
ATOM 871 N N . ILE A 1 112 ? -7.965 9.836 12.063 1.00 83.69 112 ILE A N 1
ATOM 872 C CA . ILE A 1 112 ? -9.341 9.477 11.693 1.00 83.69 112 ILE A CA 1
ATOM 873 C C . ILE A 1 112 ? -9.999 8.658 12.808 1.00 83.69 112 ILE A C 1
ATOM 875 O O . ILE A 1 112 ? -11.182 8.846 13.105 1.00 83.69 112 ILE A O 1
ATOM 879 N N . MET A 1 113 ? -9.246 7.751 13.432 1.00 81.12 113 MET A N 1
ATOM 880 C CA . MET A 1 113 ? -9.760 6.889 14.487 1.00 81.12 113 MET A CA 1
ATOM 881 C C . MET A 1 113 ? -10.069 7.704 15.748 1.00 81.12 113 MET A C 1
ATOM 883 O O . MET A 1 113 ? -11.195 7.655 16.228 1.00 81.12 113 MET A O 1
ATOM 887 N N . THR A 1 114 ? -9.149 8.537 16.230 1.00 75.38 114 THR A N 1
ATOM 888 C CA . THR A 1 114 ? -9.262 9.267 17.509 1.00 75.38 114 THR A CA 1
ATOM 889 C C . THR A 1 114 ? -10.510 10.161 17.609 1.00 75.38 114 THR A C 1
ATOM 891 O O . THR A 1 114 ? -11.050 10.338 18.699 1.00 75.38 114 THR A O 1
ATOM 894 N N . GLY A 1 115 ? -11.018 10.686 16.486 1.00 64.56 115 GLY A N 1
ATOM 895 C CA . GLY A 1 115 ? -12.212 11.545 16.449 1.00 64.56 115 GLY A CA 1
ATOM 896 C C . GLY A 1 115 ? -13.548 10.851 16.132 1.00 64.56 115 GLY A C 1
ATOM 897 O O . GLY A 1 115 ? -14.588 11.509 16.161 1.00 64.56 115 GLY A O 1
ATOM 898 N N . SER A 1 116 ? -13.562 9.556 15.789 1.00 60.69 116 SER A N 1
ATOM 899 C CA . SER A 1 116 ? -14.759 8.880 15.258 1.00 60.69 116 SER A CA 1
ATOM 900 C C . SER A 1 116 ? -15.530 8.074 16.309 1.00 60.69 116 SER A C 1
ATOM 902 O O . SER A 1 116 ? -14.964 7.463 17.212 1.00 60.69 116 SER A O 1
ATOM 904 N N . ASN A 1 117 ? -16.858 8.022 16.157 1.00 63.34 117 ASN A N 1
ATOM 905 C CA . ASN A 1 117 ? -17.760 7.213 16.978 1.00 63.34 117 ASN A CA 1
ATOM 906 C C . ASN A 1 117 ? -17.268 5.756 17.084 1.00 63.34 117 ASN A C 1
ATOM 908 O O . ASN A 1 117 ? -17.169 5.065 16.066 1.00 63.34 117 ASN A O 1
ATOM 912 N N . SER A 1 118 ? -17.117 5.246 18.314 1.00 71.12 118 SER A N 1
ATOM 913 C CA . SER A 1 118 ? -16.716 3.858 18.635 1.00 71.12 118 SER A CA 1
ATOM 914 C C . SER A 1 118 ? -17.451 2.784 17.807 1.00 71.12 118 SER A C 1
ATOM 916 O O . SER A 1 118 ? -16.891 1.741 17.471 1.00 71.12 118 SER A O 1
ATOM 918 N N . ARG A 1 119 ? -18.695 3.058 17.384 1.00 72.12 119 ARG A N 1
ATOM 919 C CA . ARG A 1 119 ? -19.498 2.162 16.535 1.00 72.12 119 ARG A CA 1
ATOM 920 C C . 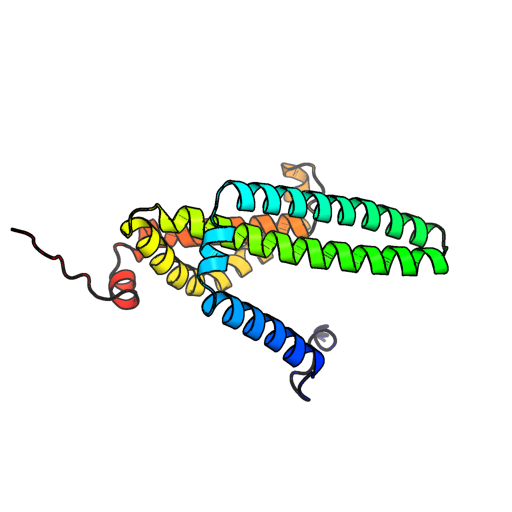ARG A 1 119 ? -18.882 1.872 15.160 1.00 72.12 119 ARG A C 1
ATOM 922 O O . ARG A 1 119 ? -18.964 0.729 14.717 1.00 72.12 119 ARG A O 1
ATOM 929 N N . TRP A 1 120 ? -18.300 2.864 14.483 1.00 74.50 120 TRP A N 1
ATOM 930 C CA . TRP A 1 120 ? -17.686 2.669 13.160 1.00 74.50 120 TRP A CA 1
ATOM 931 C C . TRP A 1 120 ? -16.348 1.945 13.262 1.00 74.50 120 TRP A C 1
ATOM 933 O O . TRP A 1 120 ? -16.094 1.024 12.492 1.00 74.50 120 TRP A O 1
ATOM 943 N N . GLN A 1 121 ? -15.540 2.314 14.255 1.00 76.25 121 GLN A N 1
ATOM 944 C CA . GLN A 1 121 ? -14.252 1.679 14.531 1.00 76.25 121 GLN A CA 1
ATOM 945 C C . GLN A 1 121 ? -14.427 0.188 14.828 1.00 76.25 121 GLN A C 1
ATOM 947 O O . GLN A 1 121 ? -13.760 -0.658 14.238 1.00 76.25 121 GLN A O 1
ATOM 952 N N . ARG A 1 122 ? -15.396 -0.133 15.696 1.00 75.88 122 ARG A N 1
AT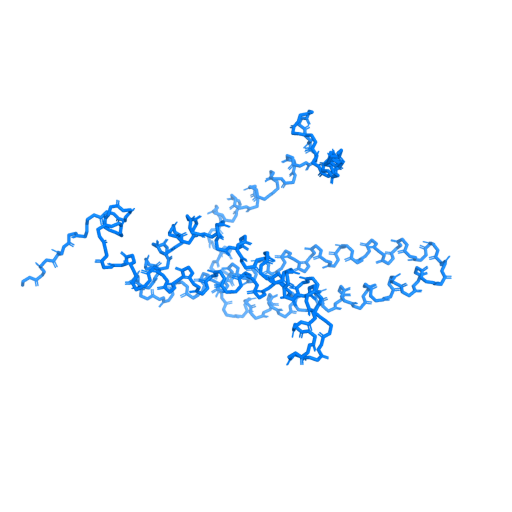OM 953 C CA . ARG A 1 122 ? -15.733 -1.510 16.046 1.00 75.88 122 ARG A CA 1
ATOM 954 C C . ARG A 1 122 ? -16.253 -2.267 14.831 1.00 75.88 122 ARG A C 1
ATOM 956 O O . ARG A 1 122 ? -15.780 -3.357 14.560 1.00 75.88 122 ARG A O 1
ATOM 963 N N . TRP A 1 123 ? -17.135 -1.657 14.036 1.00 75.88 123 TRP A N 1
ATOM 964 C CA . TRP A 1 123 ? -17.608 -2.266 12.789 1.00 75.88 123 TRP A CA 1
ATOM 965 C C . TRP A 1 123 ? -16.470 -2.588 11.808 1.00 75.88 123 TRP A C 1
ATOM 967 O O . TRP A 1 123 ? -16.500 -3.649 11.185 1.00 75.88 123 TRP A O 1
ATOM 977 N N . LEU A 1 124 ? -15.475 -1.705 11.684 1.00 80.62 124 LEU A N 1
ATOM 978 C CA . LEU A 1 124 ? -14.319 -1.922 10.819 1.00 80.62 124 LEU A CA 1
ATOM 979 C C . LEU A 1 124 ? -13.437 -3.063 11.344 1.00 80.62 124 LEU A C 1
ATOM 981 O O . LEU A 1 124 ? -13.130 -3.977 10.583 1.00 80.62 124 LEU A O 1
ATOM 985 N N . ALA A 1 125 ? -13.103 -3.059 12.638 1.00 80.38 125 ALA A N 1
ATOM 986 C CA . ALA A 1 125 ? -12.322 -4.123 13.276 1.00 80.38 125 ALA A CA 1
ATOM 987 C C . ALA A 1 125 ? -12.999 -5.498 13.135 1.00 80.38 125 ALA A C 1
ATOM 989 O O . ALA A 1 125 ? -12.357 -6.479 12.767 1.00 80.38 125 ALA A O 1
ATOM 990 N N . ASP A 1 126 ? -14.314 -5.533 13.339 1.00 77.06 126 ASP A N 1
ATOM 991 C CA . ASP A 1 126 ? -15.151 -6.718 13.173 1.00 77.06 126 ASP A CA 1
ATOM 992 C C . ASP A 1 126 ? -15.118 -7.244 11.722 1.00 77.06 126 ASP A C 1
ATOM 994 O O . ASP A 1 126 ? -15.021 -8.446 11.472 1.00 77.06 126 ASP A O 1
ATOM 998 N N . SER A 1 127 ? -15.163 -6.336 10.739 1.00 81.38 127 SER A N 1
ATOM 999 C CA . SER A 1 127 ? -15.126 -6.698 9.318 1.00 81.38 127 SER A CA 1
ATOM 1000 C C . SER A 1 127 ? -13.777 -7.277 8.878 1.00 81.38 127 SER A C 1
ATOM 1002 O O . SER A 1 127 ? -13.750 -8.166 8.026 1.00 81.38 127 SER A O 1
ATOM 1004 N N . SER A 1 128 ? -12.668 -6.832 9.482 1.00 83.31 128 SER A N 1
ATOM 1005 C CA . SER A 1 128 ? -11.313 -7.285 9.141 1.00 83.31 128 SER A CA 1
ATOM 1006 C C . SER A 1 128 ? -11.133 -8.788 9.336 1.00 83.31 128 SER A C 1
ATOM 1008 O O . SER A 1 128 ? -10.454 -9.428 8.536 1.00 83.31 128 SER A O 1
ATOM 1010 N N . TYR A 1 129 ? -11.783 -9.374 10.347 1.00 82.25 129 TYR A N 1
ATOM 1011 C CA . TYR A 1 129 ? -11.738 -10.818 10.572 1.00 82.25 129 TYR A CA 1
ATOM 1012 C C . TYR A 1 129 ? -12.437 -11.598 9.448 1.00 82.25 129 TYR A C 1
ATOM 1014 O O . TYR A 1 129 ? -11.904 -12.582 8.934 1.00 82.25 129 TYR A O 1
ATOM 1022 N N . TRP A 1 130 ? -13.609 -11.135 9.003 1.00 83.00 130 TRP A N 1
ATOM 1023 C CA . TRP A 1 130 ? -14.309 -11.761 7.879 1.00 83.00 130 TRP A CA 1
ATOM 1024 C C . TRP A 1 130 ? -13.525 -11.631 6.571 1.00 83.00 130 TRP A C 1
ATOM 1026 O O . TRP A 1 130 ? -13.388 -12.600 5.822 1.00 83.00 130 TRP A O 1
ATOM 1036 N N . ILE A 1 131 ? -12.973 -10.440 6.319 1.00 85.50 131 ILE A N 1
ATOM 1037 C CA . ILE A 1 131 ? -12.117 -10.188 5.159 1.00 85.50 131 ILE A CA 1
ATOM 1038 C C . ILE A 1 131 ? -10.917 -11.133 5.196 1.00 85.50 131 ILE A C 1
ATOM 1040 O O . ILE A 1 131 ? -10.617 -11.743 4.180 1.00 85.50 131 ILE A O 1
ATOM 1044 N N . TYR A 1 132 ? -10.285 -11.345 6.352 1.00 85.56 132 TYR A N 1
ATOM 1045 C CA . TYR A 1 132 ? -9.180 -12.294 6.486 1.00 85.56 132 TYR A CA 1
ATOM 1046 C C . TYR A 1 132 ? -9.561 -13.731 6.088 1.00 85.56 132 TYR A C 1
ATOM 1048 O O . TYR A 1 132 ? -8.763 -14.416 5.459 1.00 85.56 132 TYR A O 1
ATOM 1056 N N . ILE A 1 133 ? -10.776 -14.199 6.364 1.00 84.50 133 ILE A N 1
ATOM 1057 C CA . ILE A 1 133 ? -11.192 -15.543 5.928 1.00 84.50 133 ILE A CA 1
ATOM 1058 C C . ILE A 1 133 ? -11.462 -15.573 4.418 1.00 84.50 133 ILE A C 1
ATOM 1060 O O . ILE A 1 133 ? -11.015 -16.477 3.713 1.00 84.50 133 ILE A O 1
ATOM 1064 N N . MET A 1 134 ? -12.187 -14.578 3.908 1.00 84.62 134 MET A N 1
ATOM 1065 C CA . MET A 1 134 ? -12.637 -14.565 2.515 1.00 84.62 134 MET A CA 1
ATOM 1066 C C . MET A 1 134 ? -11.574 -14.078 1.525 1.00 84.62 134 MET A C 1
ATOM 1068 O O . MET A 1 134 ? -11.711 -14.338 0.332 1.00 84.62 134 MET A O 1
ATOM 1072 N N . HIS A 1 135 ? -10.525 -13.375 1.966 1.00 87.00 135 HIS A N 1
ATOM 1073 C CA . HIS A 1 135 ? -9.606 -12.716 1.036 1.00 87.00 135 HIS A CA 1
ATOM 1074 C C . HIS A 1 135 ? -8.882 -13.710 0.130 1.00 87.00 135 HIS A C 1
ATOM 1076 O O . HIS A 1 135 ? -8.803 -13.445 -1.062 1.00 87.00 135 HIS A O 1
ATOM 1082 N N . LEU A 1 136 ? -8.393 -14.845 0.652 1.00 87.75 136 LEU A N 1
ATOM 1083 C CA . LEU A 1 136 ? -7.624 -15.823 -0.130 1.00 87.75 136 LEU A CA 1
ATOM 1084 C C . LEU A 1 136 ? -8.395 -16.355 -1.348 1.00 87.75 136 LEU A C 1
ATOM 1086 O O . LEU A 1 136 ? -7.887 -16.228 -2.463 1.00 87.75 136 LEU A O 1
ATOM 1090 N N . PRO A 1 137 ? -9.609 -16.923 -1.202 1.00 87.62 137 PRO A N 1
ATOM 1091 C CA . PRO A 1 137 ? -10.353 -17.408 -2.361 1.00 87.62 137 PRO A CA 1
ATOM 1092 C C . PRO A 1 137 ? -10.764 -16.273 -3.306 1.00 87.62 137 PRO A C 1
ATOM 1094 O O . PRO A 1 137 ? -10.719 -16.443 -4.522 1.00 87.62 137 PRO A O 1
ATOM 1097 N N . VAL A 1 138 ? -11.131 -15.107 -2.766 1.00 88.06 138 VAL A N 1
ATOM 1098 C CA . VAL A 1 138 ? -11.598 -13.963 -3.560 1.00 88.06 138 VAL A CA 1
ATOM 1099 C C . VAL A 1 138 ? -10.460 -13.364 -4.392 1.00 88.06 138 VAL A C 1
ATOM 1101 O O . VAL A 1 138 ? -10.614 -13.189 -5.600 1.00 88.06 138 VAL A O 1
ATOM 1104 N N . VAL A 1 139 ? -9.295 -13.112 -3.791 1.00 89.56 139 VAL A N 1
ATOM 1105 C CA . VAL A 1 139 ? -8.134 -12.561 -4.503 1.00 89.56 139 VAL A CA 1
ATOM 1106 C C . VAL A 1 139 ? -7.589 -13.554 -5.526 1.00 89.56 139 VAL A C 1
ATOM 1108 O O . VAL A 1 139 ? -7.224 -13.156 -6.631 1.00 89.56 139 VAL A O 1
ATOM 1111 N N . ALA A 1 140 ? -7.588 -14.855 -5.213 1.00 88.19 140 ALA A N 1
ATOM 1112 C CA . ALA A 1 140 ? -7.195 -15.887 -6.167 1.00 88.19 140 ALA A CA 1
ATOM 1113 C C . ALA A 1 140 ? -8.148 -15.900 -7.370 1.00 88.19 140 ALA A C 1
ATOM 1115 O O . ALA A 1 140 ? -7.705 -15.877 -8.515 1.00 88.19 140 ALA A O 1
ATOM 1116 N N . PHE A 1 141 ? -9.460 -15.850 -7.127 1.00 89.25 141 PHE A N 1
ATOM 1117 C CA . PHE A 1 141 ? -10.448 -15.781 -8.198 1.00 89.25 141 PHE A CA 1
ATOM 1118 C C . PHE A 1 141 ? -10.227 -14.565 -9.107 1.00 89.25 141 PHE A C 1
ATOM 1120 O O . PHE A 1 141 ? -10.157 -14.724 -10.326 1.00 89.25 141 PHE A O 1
ATOM 1127 N N . PHE A 1 142 ? -10.052 -13.366 -8.539 1.00 86.69 142 PHE A N 1
ATOM 1128 C CA . PHE A 1 142 ? -9.840 -12.161 -9.346 1.00 86.69 142 PHE A CA 1
ATOM 1129 C C . PHE A 1 142 ? -8.515 -12.149 -10.082 1.00 86.69 142 PHE A C 1
ATOM 1131 O O . PHE A 1 142 ? -8.490 -11.736 -11.237 1.00 86.69 142 PHE A O 1
ATOM 1138 N N . THR A 1 143 ? -7.435 -12.632 -9.472 1.00 85.69 143 THR A N 1
ATOM 1139 C CA . THR A 1 143 ? -6.136 -12.711 -10.150 1.00 85.69 143 THR A CA 1
ATOM 1140 C C . THR A 1 143 ? -6.174 -13.689 -11.324 1.00 85.69 143 THR A C 1
ATOM 1142 O O . THR A 1 143 ? -5.727 -13.328 -12.412 1.00 85.69 143 THR A O 1
ATOM 1145 N N . PHE A 1 144 ? -6.781 -14.873 -11.171 1.00 85.56 144 PHE A N 1
ATOM 1146 C CA . PHE A 1 144 ? -6.977 -15.804 -12.289 1.00 85.56 144 PHE A CA 1
ATOM 1147 C C . PHE A 1 144 ? -7.905 -15.242 -13.364 1.00 85.56 144 PHE A C 1
ATOM 1149 O O . PHE A 1 144 ? -7.623 -15.386 -14.554 1.00 85.56 144 PHE A O 1
ATOM 1156 N N . TRP A 1 145 ? -8.989 -14.578 -12.961 1.00 85.38 145 TRP A N 1
ATOM 1157 C CA . TRP A 1 145 ? -9.926 -13.972 -13.897 1.00 85.38 145 TRP A CA 1
ATOM 1158 C C . TRP A 1 145 ? -9.274 -12.837 -14.699 1.00 85.38 145 TRP A C 1
ATOM 1160 O O . TRP A 1 145 ? -9.362 -12.844 -15.925 1.00 85.38 145 TRP A O 1
ATOM 1170 N N . LEU A 1 146 ? -8.539 -11.926 -14.047 1.00 83.00 146 LEU A N 1
ATOM 1171 C CA . LEU A 1 146 ? -7.779 -10.866 -14.723 1.00 83.00 146 LEU A CA 1
ATOM 1172 C C . LEU A 1 146 ? -6.695 -11.446 -15.637 1.00 83.00 146 LEU A C 1
ATOM 1174 O O . LEU A 1 146 ? -6.528 -10.963 -16.752 1.00 83.00 146 LEU A O 1
ATOM 1178 N N . ALA A 1 147 ? -5.977 -12.485 -15.200 1.00 79.62 147 ALA A N 1
ATOM 1179 C CA . ALA A 1 147 ? -4.960 -13.142 -16.020 1.00 79.62 147 ALA A CA 1
ATOM 1180 C C . ALA A 1 147 ? -5.568 -13.796 -17.273 1.00 79.62 147 ALA A C 1
ATOM 1182 O O . ALA A 1 147 ? -4.993 -13.728 -18.360 1.00 79.62 147 ALA A O 1
ATOM 1183 N N . HIS A 1 148 ? -6.750 -14.403 -17.145 1.00 80.56 148 HIS A N 1
ATOM 1184 C CA . HIS A 1 148 ? -7.472 -14.964 -18.282 1.00 80.56 148 HIS A CA 1
ATOM 1185 C C . HIS A 1 148 ? -8.016 -13.871 -19.216 1.00 80.56 148 HIS A C 1
ATOM 1187 O O . HIS A 1 148 ? -7.878 -13.993 -20.432 1.00 80.56 148 HIS A O 1
ATOM 1193 N N . ALA A 1 149 ? -8.583 -12.795 -18.661 1.00 74.50 149 ALA A N 1
ATOM 1194 C CA . ALA A 1 149 ? -9.127 -11.660 -19.410 1.00 74.50 149 ALA A CA 1
ATOM 1195 C C . ALA A 1 149 ? -8.049 -10.852 -20.158 1.00 74.50 149 ALA A C 1
ATOM 1197 O O . ALA A 1 149 ? -8.304 -10.293 -21.225 1.00 74.50 149 ALA A O 1
ATOM 1198 N N . ASP A 1 150 ? -6.834 -10.805 -19.613 1.00 73.06 150 ASP A N 1
ATOM 1199 C CA . ASP A 1 150 ? -5.659 -10.243 -20.278 1.00 73.06 150 ASP A CA 1
ATOM 1200 C C . ASP A 1 150 ? -5.224 -11.114 -21.460 1.00 73.06 150 ASP A C 1
ATOM 1202 O O . ASP A 1 150 ? -5.039 -10.623 -22.572 1.00 73.06 150 ASP A O 1
ATOM 1206 N N . ARG A 1 151 ? -5.152 -12.436 -21.249 1.00 66.94 151 ARG A N 1
ATOM 1207 C CA . ARG A 1 151 ? -4.778 -13.401 -22.290 1.00 66.94 151 ARG A CA 1
ATOM 1208 C C . ARG A 1 151 ? -5.787 -13.465 -23.438 1.00 66.94 151 ARG A C 1
ATOM 1210 O O . ARG A 1 151 ? -5.388 -13.716 -24.571 1.00 66.94 151 ARG A O 1
ATOM 1217 N N . SER A 1 152 ? -7.074 -13.263 -23.162 1.00 66.50 152 SER A N 1
ATOM 1218 C CA . SER A 1 152 ? -8.132 -13.253 -24.178 1.00 66.50 152 SER A CA 1
ATOM 1219 C C . SER A 1 152 ? -8.209 -11.944 -24.973 1.00 66.50 152 SER A C 1
ATOM 1221 O O . SER A 1 152 ? -9.020 -11.841 -25.890 1.00 66.50 152 SER A O 1
ATOM 1223 N N . GLY A 1 153 ? -7.386 -10.939 -24.642 1.00 66.12 153 GLY A N 1
ATOM 1224 C CA . GLY A 1 153 ? -7.383 -9.630 -25.299 1.00 66.12 153 GLY A CA 1
ATOM 1225 C C . GLY A 1 153 ? -8.576 -8.741 -24.932 1.00 66.12 153 GLY A C 1
ATOM 1226 O O . GLY A 1 153 ? -8.620 -7.592 -25.366 1.00 66.12 153 GLY A O 1
ATOM 1227 N N . PHE A 1 154 ? -9.503 -9.227 -24.098 1.00 67.38 154 PHE A N 1
ATOM 1228 C CA . PHE A 1 154 ? -10.722 -8.524 -23.685 1.00 67.38 154 PHE A CA 1
ATOM 1229 C C . PHE A 1 154 ? -10.413 -7.195 -22.981 1.00 67.38 154 PHE A C 1
ATOM 1231 O O . PHE A 1 154 ? -11.026 -6.170 -23.279 1.00 67.38 154 PHE A O 1
ATOM 1238 N N . LEU A 1 155 ? -9.411 -7.184 -22.094 1.00 62.84 155 LEU A N 1
ATOM 1239 C CA . LEU A 1 155 ? -8.973 -5.962 -21.406 1.00 62.84 155 LEU A CA 1
ATOM 1240 C C . LEU A 1 155 ? -8.372 -4.937 -22.381 1.00 62.84 155 LEU A C 1
ATOM 1242 O O . LEU A 1 155 ? -8.628 -3.738 -22.259 1.00 62.84 155 LEU A O 1
ATOM 1246 N N . LEU A 1 156 ? -7.640 -5.395 -23.397 1.00 60.44 156 LEU A N 1
ATOM 1247 C CA . LEU A 1 156 ? -7.105 -4.523 -24.443 1.00 60.44 156 LEU A CA 1
ATOM 1248 C C . LEU A 1 156 ? -8.235 -3.935 -25.306 1.00 60.44 156 LEU A C 1
ATOM 1250 O O . LEU A 1 156 ? -8.203 -2.751 -25.630 1.00 60.44 156 LEU A O 1
ATOM 1254 N N . THR A 1 157 ? -9.261 -4.736 -25.622 1.00 59.97 157 THR A N 1
ATOM 1255 C CA . THR A 1 157 ? -10.380 -4.305 -26.480 1.00 59.97 157 THR A CA 1
ATOM 1256 C C . THR A 1 157 ? -11.302 -3.302 -25.787 1.00 59.97 157 THR A C 1
ATOM 1258 O O . THR A 1 157 ? -11.796 -2.385 -26.434 1.00 59.97 157 THR A O 1
ATOM 1261 N N . HIS A 1 158 ? -11.534 -3.454 -24.479 1.00 62.62 158 HIS A N 1
ATOM 1262 C CA . HIS A 1 158 ? -12.462 -2.595 -23.737 1.00 62.62 158 HIS A CA 1
ATOM 1263 C C . HIS A 1 158 ? -11.832 -1.322 -23.170 1.00 62.62 158 HIS A C 1
ATOM 1265 O O . HIS A 1 158 ? -12.519 -0.309 -23.069 1.00 62.62 158 HIS A O 1
ATOM 1271 N N . THR A 1 159 ? -10.552 -1.362 -22.787 1.00 61.53 159 THR A N 1
ATOM 1272 C CA . THR A 1 159 ? -9.892 -0.222 -22.123 1.00 61.53 159 THR A CA 1
ATOM 1273 C C . THR A 1 159 ? -8.872 0.505 -22.998 1.00 61.53 159 THR A C 1
ATOM 1275 O O . THR A 1 159 ? -8.474 1.610 -22.643 1.00 61.53 159 THR A O 1
ATOM 1278 N N . GLY A 1 160 ? -8.432 -0.078 -24.122 1.00 64.94 160 GLY A N 1
ATOM 1279 C CA . GLY A 1 160 ? -7.478 0.550 -25.050 1.00 64.94 160 GLY A CA 1
ATOM 1280 C C . GLY A 1 160 ? -6.079 0.821 -24.474 1.00 64.94 160 GLY A C 1
ATOM 1281 O O . GLY A 1 160 ? -5.247 1.419 -25.151 1.00 64.94 160 GLY A O 1
ATOM 1282 N N . LEU A 1 161 ? -5.808 0.389 -23.238 1.00 64.94 161 LEU A N 1
ATOM 1283 C CA . LEU A 1 161 ? -4.536 0.557 -22.538 1.00 64.94 161 LEU A CA 1
ATOM 1284 C C . LEU A 1 161 ? -3.835 -0.789 -22.352 1.00 64.94 161 LEU A C 1
ATOM 1286 O O . LEU A 1 161 ? -4.470 -1.799 -22.050 1.00 64.94 161 LEU A O 1
ATOM 1290 N N . ASN A 1 162 ? -2.505 -0.777 -22.446 1.00 68.38 162 ASN A N 1
ATOM 1291 C CA . ASN A 1 162 ? -1.674 -1.896 -22.010 1.00 68.38 162 ASN A CA 1
ATOM 1292 C C . ASN A 1 162 ? -1.696 -1.963 -20.478 1.00 68.38 162 ASN A C 1
ATOM 1294 O O . ASN A 1 162 ? -1.091 -1.128 -19.806 1.00 68.38 162 ASN A O 1
ATOM 1298 N N . TRP A 1 163 ? -2.402 -2.945 -19.917 1.00 67.62 163 TRP A N 1
ATOM 1299 C CA . TRP A 1 163 ? -2.480 -3.125 -18.469 1.00 67.62 163 TRP A CA 1
ATOM 1300 C C . TRP A 1 163 ? -1.154 -3.656 -17.907 1.00 67.62 163 TRP A C 1
ATOM 1302 O O . TRP A 1 163 ? -0.805 -4.828 -18.092 1.00 67.62 163 TRP A O 1
ATOM 1312 N N . THR A 1 164 ? -0.437 -2.807 -17.167 1.00 77.25 164 THR A N 1
ATOM 1313 C CA . THR A 1 164 ? 0.760 -3.189 -16.403 1.00 77.25 164 THR A CA 1
ATOM 1314 C C . THR A 1 164 ? 0.404 -4.130 -15.249 1.00 77.25 164 THR A C 1
ATOM 1316 O O . THR A 1 164 ? -0.719 -4.114 -14.738 1.00 77.25 164 THR A O 1
ATOM 1319 N N . ALA A 1 165 ? 1.359 -4.951 -14.803 1.00 76.88 165 ALA A N 1
ATOM 1320 C CA . ALA A 1 165 ? 1.148 -5.889 -13.695 1.00 76.88 165 ALA A CA 1
ATOM 1321 C C . ALA A 1 165 ? 0.689 -5.189 -12.398 1.00 76.88 165 ALA A C 1
ATOM 1323 O O . ALA A 1 165 ? -0.188 -5.692 -11.698 1.00 76.88 165 ALA A O 1
ATOM 1324 N N . GLU A 1 166 ? 1.213 -3.992 -12.126 1.00 77.94 166 GLU A N 1
ATOM 1325 C CA . GLU A 1 166 ? 0.854 -3.191 -10.950 1.00 77.94 166 GLU A CA 1
ATOM 1326 C C . GLU A 1 166 ? -0.620 -2.767 -10.959 1.00 77.94 166 GLU A C 1
ATOM 1328 O O . GLU A 1 166 ? -1.308 -2.872 -9.944 1.00 77.94 166 GLU A O 1
ATOM 1333 N N . SER A 1 167 ? -1.145 -2.363 -12.122 1.00 80.25 167 SER A N 1
ATOM 1334 C CA . SER A 1 167 ? -2.558 -1.983 -12.259 1.00 80.25 167 SER A CA 1
ATOM 1335 C C . SER A 1 167 ? -3.500 -3.164 -11.998 1.00 80.25 167 SER A C 1
ATOM 1337 O O . SER A 1 167 ? -4.489 -3.030 -11.277 1.00 80.25 167 SER A O 1
ATOM 1339 N N . LYS A 1 168 ? -3.147 -4.353 -12.508 1.00 78.00 168 LYS A N 1
ATOM 1340 C CA . LYS A 1 168 ? -3.888 -5.604 -12.288 1.00 78.00 168 LYS A CA 1
ATOM 1341 C C . LYS A 1 168 ? -3.939 -5.964 -10.805 1.00 78.00 168 LYS A C 1
ATOM 1343 O O . LYS A 1 168 ? -4.996 -6.328 -10.290 1.00 78.00 168 LYS A O 1
ATOM 1348 N N . PHE A 1 169 ? -2.806 -5.818 -10.121 1.00 81.00 169 PHE A N 1
ATOM 1349 C CA . PHE A 1 169 ? -2.703 -6.049 -8.686 1.00 81.00 169 PHE A CA 1
ATOM 1350 C C . PHE A 1 169 ? -3.585 -5.080 -7.889 1.00 81.00 169 PHE A C 1
ATOM 1352 O O . PHE A 1 169 ? -4.407 -5.525 -7.088 1.00 81.00 169 PHE A O 1
ATOM 1359 N N . LEU A 1 170 ? -3.495 -3.774 -8.163 1.00 86.38 170 LEU A N 1
ATOM 1360 C CA . LEU A 1 170 ? -4.302 -2.756 -7.481 1.00 86.38 170 LEU A CA 1
ATOM 1361 C C . LEU A 1 170 ? -5.806 -2.982 -7.659 1.00 86.38 170 LEU A C 1
ATOM 1363 O O . LEU A 1 170 ? -6.559 -2.900 -6.687 1.00 86.38 170 LEU A O 1
ATOM 1367 N N . VAL A 1 171 ? -6.244 -3.313 -8.876 1.00 86.75 171 VAL A N 1
ATOM 1368 C CA . VAL A 1 171 ? -7.655 -3.604 -9.158 1.00 86.75 171 VAL A CA 1
ATOM 1369 C C . VAL A 1 171 ? -8.112 -4.849 -8.406 1.00 86.75 171 VAL A C 1
ATOM 1371 O O . VAL A 1 171 ? -9.139 -4.804 -7.733 1.00 8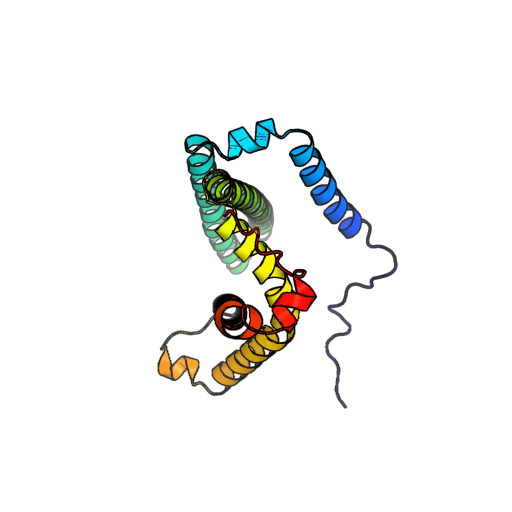6.75 171 VAL A O 1
ATOM 1374 N N . SER A 1 172 ? -7.336 -5.935 -8.446 1.00 86.94 172 SER A N 1
ATOM 1375 C CA . SER A 1 172 ? -7.662 -7.164 -7.713 1.00 86.94 172 SER A CA 1
ATOM 1376 C C . SER A 1 172 ? -7.768 -6.923 -6.202 1.00 86.94 172 SER A C 1
ATOM 1378 O O . SER A 1 172 ? -8.730 -7.361 -5.565 1.00 86.94 172 SER A O 1
ATOM 1380 N N . CYS A 1 173 ? -6.821 -6.180 -5.620 1.00 85.81 173 CYS A N 1
ATOM 1381 C CA . CYS A 1 173 ? -6.842 -5.811 -4.205 1.00 85.81 173 CYS A CA 1
ATOM 1382 C C . CYS A 1 173 ? -8.060 -4.954 -3.853 1.00 85.81 173 CYS A C 1
ATOM 1384 O O . CYS A 1 173 ? -8.779 -5.277 -2.908 1.00 85.81 173 CYS A O 1
ATOM 1386 N N . SER A 1 174 ? -8.323 -3.895 -4.624 1.00 87.81 174 SER A N 1
ATOM 1387 C CA . SER A 1 174 ? -9.466 -3.007 -4.398 1.00 87.81 174 SER A CA 1
ATOM 1388 C C . SER A 1 174 ? -10.781 -3.782 -4.436 1.00 87.81 174 SER A C 1
ATOM 1390 O O . SER A 1 174 ? -11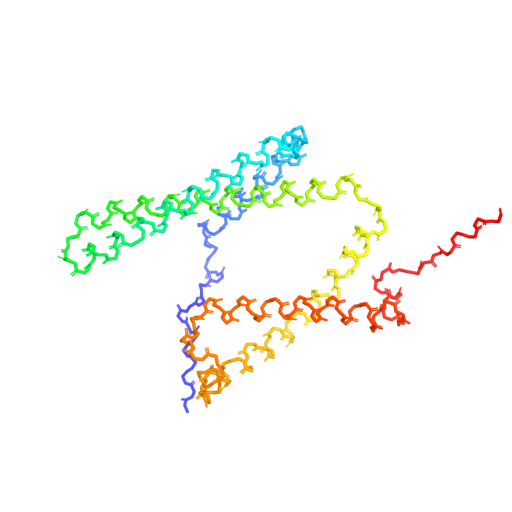.592 -3.687 -3.516 1.00 87.81 174 SER A O 1
ATOM 1392 N N . LEU A 1 175 ? -10.949 -4.638 -5.441 1.00 87.44 175 LEU A N 1
ATOM 1393 C CA . LEU A 1 175 ? -12.177 -5.391 -5.646 1.00 87.44 175 LEU A CA 1
ATOM 1394 C C . LEU A 1 175 ? -12.377 -6.470 -4.570 1.00 87.44 175 LEU A C 1
ATOM 1396 O O . LEU A 1 175 ? -13.492 -6.655 -4.079 1.00 87.44 175 LEU A O 1
ATOM 1400 N N . THR A 1 176 ? -11.289 -7.103 -4.119 1.00 87.31 176 THR A N 1
ATOM 1401 C CA . THR A 1 176 ? -11.301 -8.027 -2.973 1.00 87.31 176 THR A CA 1
ATOM 1402 C C . THR A 1 176 ? -11.731 -7.319 -1.688 1.00 87.31 176 THR A C 1
ATOM 1404 O O . THR A 1 176 ? -12.581 -7.836 -0.963 1.00 87.31 176 THR A O 1
ATOM 1407 N N . ILE A 1 177 ? -11.203 -6.121 -1.415 1.00 85.50 177 ILE A N 1
ATOM 1408 C CA . ILE A 1 177 ? -11.578 -5.325 -0.236 1.00 85.50 177 ILE A CA 1
ATOM 1409 C C . ILE A 1 177 ? -13.051 -4.916 -0.314 1.00 85.50 177 ILE A C 1
ATOM 1411 O O . ILE A 1 177 ? -13.796 -5.115 0.647 1.00 85.50 177 ILE A O 1
ATOM 1415 N N . THR A 1 178 ? -13.500 -4.388 -1.457 1.00 86.31 178 THR A N 1
ATOM 1416 C CA . THR A 1 178 ? -14.892 -3.967 -1.648 1.00 86.31 178 THR A CA 1
ATOM 1417 C C . THR A 1 178 ? -15.851 -5.135 -1.459 1.00 86.31 178 THR A C 1
ATOM 1419 O O . THR A 1 178 ? -16.810 -5.011 -0.702 1.00 86.31 178 THR A O 1
ATOM 1422 N N . LEU A 1 179 ? -15.588 -6.287 -2.078 1.00 85.44 179 LEU A N 1
ATOM 1423 C CA . LEU A 1 179 ? -16.436 -7.470 -1.918 1.00 85.44 179 LEU A CA 1
ATOM 1424 C C . LEU A 1 179 ? -16.361 -8.059 -0.510 1.00 85.44 179 LEU A C 1
ATOM 1426 O O . LEU A 1 179 ? -17.380 -8.501 0.019 1.00 85.44 179 LEU A O 1
ATOM 1430 N N . GLY A 1 180 ? -15.196 -8.024 0.135 1.00 82.50 180 GLY A N 1
ATOM 1431 C CA . GLY A 1 180 ? -15.039 -8.419 1.532 1.00 82.50 180 GLY A CA 1
ATOM 1432 C C . GLY A 1 180 ? -15.907 -7.572 2.469 1.00 82.50 180 GLY A C 1
ATOM 1433 O O . GLY A 1 180 ? -16.679 -8.109 3.263 1.00 82.50 180 GLY A O 1
ATOM 1434 N N . LEU A 1 181 ? -15.873 -6.247 2.314 1.00 81.06 181 LEU A N 1
ATOM 1435 C CA . LEU A 1 181 ? -16.699 -5.319 3.094 1.00 81.06 181 LEU A CA 1
ATOM 1436 C C . LEU A 1 181 ? -18.195 -5.457 2.781 1.00 81.06 181 LEU A C 1
ATOM 1438 O O . LEU A 1 181 ? -19.036 -5.412 3.683 1.00 81.06 181 LEU A O 1
ATOM 1442 N N . LEU A 1 182 ? -18.542 -5.636 1.507 1.00 81.69 182 LEU A N 1
ATOM 1443 C CA . LEU A 1 182 ? -19.927 -5.720 1.050 1.00 81.69 182 LEU A CA 1
ATOM 1444 C C . LEU A 1 182 ? -20.565 -7.049 1.477 1.00 81.69 182 LEU A C 1
ATOM 1446 O O . LEU A 1 182 ? -21.668 -7.054 2.026 1.00 81.69 182 LEU A O 1
ATOM 1450 N N . SER A 1 183 ? -19.840 -8.163 1.346 1.00 81.06 183 SER A N 1
ATOM 1451 C CA . SER A 1 183 ? -20.270 -9.467 1.869 1.00 81.06 183 SER A CA 1
ATOM 1452 C C . SER A 1 183 ? -20.450 -9.434 3.387 1.00 81.06 183 SER A C 1
ATOM 1454 O O . SER A 1 183 ? -21.459 -9.929 3.891 1.00 81.06 183 SER A O 1
ATOM 1456 N N . TYR A 1 184 ? -19.563 -8.754 4.120 1.00 77.88 184 TYR A N 1
ATOM 1457 C CA . TYR A 1 184 ? -19.732 -8.560 5.557 1.00 77.88 184 TYR A CA 1
ATOM 1458 C C . TYR A 1 184 ? -21.010 -7.774 5.892 1.00 77.88 184 TYR A C 1
ATOM 1460 O O . TYR A 1 184 ? -21.796 -8.177 6.756 1.00 77.88 184 TYR A O 1
ATOM 1468 N N . ARG A 1 185 ? -21.259 -6.663 5.183 1.00 74.31 185 ARG A N 1
ATOM 1469 C CA . ARG A 1 185 ? -22.424 -5.799 5.425 1.00 74.31 185 ARG A CA 1
ATOM 1470 C C . ARG A 1 185 ? -23.753 -6.505 5.161 1.00 74.31 185 ARG A C 1
ATOM 1472 O O . ARG A 1 185 ? -24.670 -6.322 5.961 1.00 74.31 185 ARG A O 1
ATOM 1479 N N . TYR A 1 186 ? -23.861 -7.246 4.058 1.00 67.81 186 TYR A N 1
ATOM 1480 C CA . TYR A 1 186 ? -25.123 -7.844 3.612 1.00 67.81 186 TYR A CA 1
ATOM 1481 C C . TYR A 1 186 ? -25.354 -9.252 4.159 1.00 67.81 186 TYR A C 1
ATOM 1483 O O . TYR A 1 186 ? -26.454 -9.543 4.619 1.00 67.81 186 TYR A O 1
ATOM 1491 N N . PHE A 1 187 ? -24.335 -10.113 4.146 1.00 62.34 187 PHE A N 1
ATOM 1492 C CA . PHE A 1 187 ? -24.501 -11.521 4.506 1.00 62.34 187 PHE A CA 1
ATOM 1493 C C . PHE A 1 187 ? -24.156 -11.793 5.964 1.00 62.34 187 PHE A C 1
ATOM 1495 O O . PHE A 1 187 ? -24.918 -12.467 6.645 1.00 62.34 187 PHE A O 1
ATOM 1502 N N . VAL A 1 188 ? -23.044 -11.266 6.479 1.00 60.91 188 VAL A N 1
ATOM 1503 C CA . VAL A 1 188 ? -22.510 -11.695 7.788 1.00 60.91 188 VAL A CA 1
ATOM 1504 C C . VAL A 1 188 ? -23.163 -10.968 8.955 1.00 60.91 188 VAL A C 1
ATOM 1506 O O . VAL A 1 188 ? -23.472 -11.581 9.973 1.00 60.91 188 VAL A O 1
ATOM 1509 N N . ARG A 1 189 ? -23.428 -9.664 8.814 1.00 60.81 189 ARG A N 1
ATOM 1510 C CA . ARG A 1 189 ? -23.957 -8.844 9.915 1.00 60.81 189 ARG A CA 1
ATOM 1511 C C . ARG A 1 189 ? -25.307 -9.331 10.457 1.00 60.81 189 ARG A C 1
ATOM 1513 O O . ARG A 1 189 ? -25.586 -9.125 11.636 1.00 60.81 189 ARG A O 1
ATOM 1520 N N . TYR A 1 190 ? -26.135 -9.940 9.609 1.00 54.38 190 TYR A N 1
ATOM 1521 C CA . TYR A 1 190 ? -27.472 -10.419 9.972 1.00 54.38 190 TYR A CA 1
ATOM 1522 C C . TYR A 1 190 ? -27.577 -11.951 10.031 1.00 54.38 190 TYR A C 1
ATOM 1524 O O . TYR A 1 190 ? -28.666 -12.467 10.265 1.00 54.38 190 TYR A O 1
ATOM 1532 N N . THR A 1 191 ? -26.471 -12.686 9.850 1.00 59.69 191 THR A N 1
ATOM 1533 C CA . THR A 1 191 ? -26.450 -14.152 9.970 1.00 59.69 191 THR A CA 1
ATOM 1534 C C . THR A 1 191 ? -25.851 -14.617 11.302 1.00 59.69 191 THR A C 1
ATOM 1536 O O . THR A 1 191 ? -25.034 -13.921 11.914 1.00 59.69 191 THR A O 1
ATOM 1539 N N . PRO A 1 192 ? -26.211 -15.832 11.765 1.00 55.09 192 PRO A N 1
ATOM 1540 C CA . PRO A 1 192 ? -25.658 -16.427 12.985 1.00 55.09 192 PRO A CA 1
ATOM 1541 C C . PRO A 1 192 ? -24.127 -16.559 12.959 1.00 55.09 192 PRO A C 1
ATOM 1543 O O . PRO A 1 192 ? -23.506 -16.522 14.014 1.00 55.09 192 PRO A O 1
ATOM 1546 N N . ILE A 1 193 ? -23.507 -16.613 11.775 1.00 59.69 193 ILE A N 1
ATOM 1547 C CA . ILE A 1 193 ? -22.045 -16.627 11.588 1.00 59.69 193 ILE A CA 1
ATOM 1548 C C . ILE A 1 193 ? -21.398 -15.350 12.142 1.00 59.69 193 ILE A C 1
ATOM 1550 O O . ILE A 1 193 ? -20.413 -15.429 12.872 1.00 59.69 193 ILE A O 1
ATOM 1554 N N . GLY A 1 194 ? -21.995 -14.179 11.893 1.00 56.59 194 GLY A N 1
ATOM 1555 C CA . GLY A 1 194 ? -21.540 -12.920 12.487 1.00 56.59 194 GLY A CA 1
ATOM 1556 C C . GLY A 1 194 ? -21.780 -12.838 13.996 1.00 56.59 194 GLY A C 1
ATOM 1557 O O . GLY A 1 194 ? -21.102 -12.087 14.681 1.00 56.59 194 GLY A O 1
ATOM 1558 N N . THR A 1 195 ? -22.707 -13.629 14.542 1.00 57.03 195 THR A N 1
ATOM 1559 C CA . THR A 1 195 ? -22.960 -13.694 15.996 1.00 57.03 195 THR A CA 1
ATOM 1560 C C . THR A 1 195 ? -22.015 -14.683 16.692 1.00 57.03 195 THR A C 1
ATOM 1562 O O . THR A 1 195 ? -21.643 -14.471 17.843 1.00 57.03 195 THR A O 1
ATOM 1565 N N . LEU A 1 196 ? -21.599 -15.740 15.986 1.00 56.91 196 LEU A N 1
ATOM 1566 C CA . LEU A 1 196 ? -20.640 -16.744 16.447 1.00 56.91 196 LEU A CA 1
ATOM 1567 C C . LEU A 1 196 ? -19.207 -16.189 16.488 1.00 56.91 196 LEU A C 1
ATOM 1569 O O . LEU A 1 196 ? -18.484 -16.435 17.445 1.00 56.91 196 LEU A O 1
ATOM 1573 N N . LEU A 1 197 ? -18.810 -15.427 15.465 1.00 55.81 197 LEU A N 1
ATOM 1574 C CA . LEU A 1 197 ? -17.436 -14.931 15.312 1.00 55.81 197 LEU A CA 1
ATOM 1575 C C . LEU A 1 197 ? -17.129 -13.692 16.164 1.00 55.81 197 LEU A C 1
ATOM 1577 O O . LEU A 1 197 ? -15.999 -13.518 16.606 1.00 55.81 197 LEU A O 1
ATOM 1581 N N . ASN A 1 198 ? -18.135 -12.860 16.434 1.00 58.88 198 ASN A N 1
ATOM 1582 C CA . ASN A 1 198 ? -17.967 -11.583 17.135 1.00 58.88 198 ASN A CA 1
ATOM 1583 C C . ASN A 1 198 ? -18.524 -11.549 18.561 1.00 58.88 198 ASN A C 1
ATOM 1585 O O . ASN A 1 198 ? -18.502 -10.505 19.217 1.00 58.88 198 ASN A O 1
ATOM 1589 N N . GLY A 1 199 ? -19.036 -12.686 19.031 1.00 50.09 199 GLY A N 1
ATOM 1590 C CA . GLY A 1 199 ? -19.733 -12.795 20.302 1.00 50.09 199 GLY A CA 1
ATOM 1591 C C . GLY A 1 199 ? -21.169 -12.263 20.253 1.00 50.09 199 GLY A C 1
ATOM 1592 O O . GLY A 1 199 ? -21.528 -11.338 19.515 1.00 50.09 199 GLY A O 1
ATOM 1593 N N . LYS A 1 200 ? -22.020 -12.872 21.082 1.00 46.22 200 LYS A N 1
ATOM 1594 C CA . LYS A 1 200 ? -23.426 -12.501 21.256 1.00 46.22 200 LYS A CA 1
ATOM 1595 C C . LYS A 1 200 ? -23.508 -11.066 21.779 1.00 46.22 200 LYS A C 1
ATOM 1597 O O . LYS A 1 200 ? -23.007 -10.759 22.854 1.00 46.22 200 LYS A O 1
ATOM 1602 N N . ARG A 1 201 ? -24.164 -10.185 21.023 1.00 54.81 201 ARG A N 1
ATOM 1603 C CA . ARG A 1 201 ? -24.494 -8.839 21.500 1.00 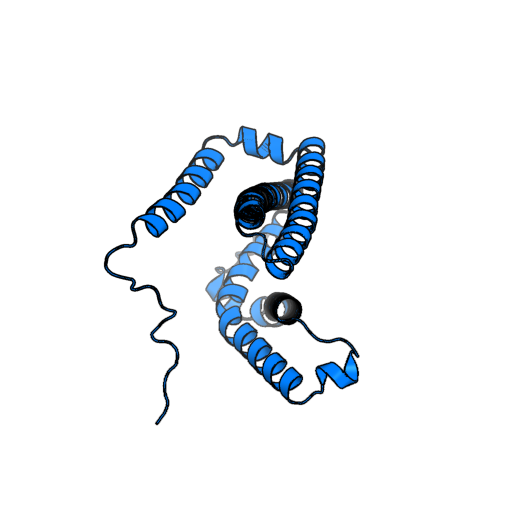54.81 201 ARG A CA 1
ATOM 1604 C C . ARG A 1 201 ? -25.528 -8.957 22.615 1.00 54.81 201 ARG A C 1
ATOM 1606 O O . ARG A 1 201 ? -26.663 -9.349 22.347 1.00 54.81 201 ARG A O 1
ATOM 1613 N N . GLU A 1 202 ? -25.165 -8.578 23.834 1.00 48.94 202 GLU A N 1
ATOM 1614 C CA . GLU A 1 202 ? -26.168 -8.159 24.804 1.00 48.94 202 GLU A CA 1
ATOM 1615 C C . GLU A 1 202 ? -26.712 -6.804 24.363 1.00 48.94 202 GLU A C 1
ATOM 1617 O O . GLU A 1 202 ? -25.993 -5.815 24.212 1.00 48.94 202 GLU A O 1
ATOM 1622 N N . LYS A 1 203 ? -28.013 -6.788 24.090 1.00 44.06 203 LYS A N 1
ATOM 1623 C CA . LYS A 1 203 ? -28.786 -5.560 24.017 1.00 44.06 203 LYS A CA 1
ATOM 1624 C C . LYS A 1 203 ? -28.806 -5.034 25.452 1.00 44.06 203 LYS A C 1
ATOM 1626 O O . LYS A 1 203 ? -29.517 -5.595 26.281 1.00 44.06 203 LYS A O 1
ATOM 1631 N N . HIS A 1 204 ? -28.002 -4.023 25.770 1.00 44.81 204 HIS A N 1
ATOM 1632 C CA . HIS A 1 204 ? -28.277 -3.247 26.972 1.00 44.81 204 HIS A CA 1
ATOM 1633 C C . HIS A 1 204 ? -29.602 -2.533 26.696 1.00 44.81 204 HIS A C 1
ATOM 1635 O O . HIS A 1 204 ? -29.680 -1.636 25.856 1.00 44.81 204 HIS A O 1
ATOM 1641 N N . ASN A 1 205 ? -30.677 -3.082 27.259 1.00 42.62 205 ASN A N 1
ATOM 1642 C CA . ASN A 1 205 ? -31.958 -2.407 27.336 1.00 42.62 205 ASN A CA 1
ATOM 1643 C C . ASN A 1 205 ? -31.780 -1.310 28.385 1.00 42.62 205 ASN A C 1
ATOM 1645 O O . ASN A 1 205 ? -31.967 -1.571 29.568 1.00 42.62 205 ASN A O 1
ATOM 1649 N N . ASP A 1 206 ? -31.399 -0.117 27.942 1.00 42.66 206 ASP A N 1
ATOM 1650 C CA . ASP A 1 206 ? -31.651 1.092 28.716 1.00 42.66 206 ASP A CA 1
ATOM 1651 C C . ASP A 1 206 ? -33.155 1.370 28.620 1.00 42.66 206 ASP A C 1
ATOM 1653 O O . ASP A 1 206 ? -33.657 1.825 27.587 1.00 42.66 206 ASP A O 1
ATOM 1657 N N . SER A 1 207 ? -33.871 0.948 29.663 1.00 40.56 207 SER A N 1
ATOM 1658 C CA . SER A 1 207 ? -35.247 1.342 29.983 1.00 40.56 207 SER A CA 1
ATOM 1659 C C . SER A 1 207 ? -35.275 2.712 30.640 1.00 40.56 207 SER A C 1
ATOM 1661 O O . SER A 1 207 ? -34.458 2.892 31.572 1.00 40.56 207 SER A O 1
#

Radius of gyration: 22.92 Å; chains: 1; bounding box: 66×54×56 Å

Secondary structure (DSSP, 8-state):
----TTTTTS--SSS--HHHHHHHHHHHHHHHHHHH-HHHHHHHHSHHHHHHHHHHHHHHHHHHHHHHHHHHHHHHTT-HHHHHHHHHHHHHHHHHHHHHHHHHHHHHHHHHHHTS-HHHHHHHHHHHHHHHHHHHHHHHHHHHHHHHHHHTTHHHHHH-S---HHHHHHHHHHHHHHHHHHHIIIIITTSHHHHHHS---------